Protein AF-0000000086705831 (afdb_homodimer)

Radius of gyration: 21.47 Å; Cα contacts (8 Å, |Δi|>4): 272; chains: 2; bounding box: 63×58×61 Å

InterPro domains:
  IPR018772 Transcription activator HlyU [PF10115] (4-93)

pLDDT: mean 82.3, std 24.37, range [31.11, 98.88]

Organism: NCBI:txid218936

Solvent-accessible surface area (backbone atoms only — not comparable to full-atom values): 11931 Å² total; per-residue (Å²): 125,70,76,70,58,68,67,64,66,70,56,76,74,69,62,85,73,65,79,90,59,80,57,46,77,55,96,77,30,38,37,31,56,45,47,38,82,51,94,83,26,12,29,23,21,28,38,40,32,36,72,54,96,89,39,82,43,71,34,69,44,60,51,71,52,71,26,80,42,52,65,59,15,27,54,50,32,53,54,54,48,50,53,48,42,77,76,50,49,76,62,67,65,55,77,66,81,79,68,67,131,127,70,75,70,59,66,66,64,66,69,56,77,74,68,62,85,74,64,77,89,61,78,57,46,80,54,95,77,29,39,36,30,55,46,45,36,81,52,94,82,25,12,29,23,22,30,39,40,32,38,75,54,94,88,39,81,41,71,35,70,44,59,53,71,53,72,25,82,41,54,65,60,16,27,54,50,32,51,53,53,49,50,54,48,42,75,75,51,47,74,61,67,65,54,75,63,81,81,69,69,129

Secondary structure (DSSP, 8-state):
--THHHHHTS--------S-PPPEEETTEEEEE--EEETTEEEEEEEEEEEETTEEEEEEEEEEEEESSHHHHHHHHHHHHHHHHHHHGGGGGSPPTTS--/--HHHHHHTS--------S-PPPEEETTEEEEE--EEETTEEEEEEEEEEEETTEEEEEEEEEEEEESSHHHHHHHHHHHHHHHHHHHGGGGGSPPTTS--

Structure (mmCIF, N/CA/C/O backbone):
data_AF-0000000086705831-model_v1
#
loop_
_entity.id
_entity.type
_entity.pdbx_description
1 polymer 'Transcriptional regulator'
#
loop_
_atom_site.group_PDB
_atom_site.id
_atom_site.type_symbol
_atom_site.label_atom_id
_atom_site.label_alt_id
_atom_site.label_comp_id
_atom_site.label_asym_id
_atom_site.label_entity_id
_atom_site.label_seq_id
_atom_site.pdbx_PDB_ins_code
_atom_site.Cartn_x
_atom_site.Cartn_y
_atom_site.Cartn_z
_atom_site.occupancy
_atom_site.B_iso_or_equiv
_atom_site.auth_seq_id
_atom_site.auth_comp_id
_atom_site.auth_asym_id
_atom_site.auth_atom_id
_atom_site.pdbx_PDB_model_num
ATOM 1 N N . MET A 1 1 ? 38.5 -35.188 -2.072 1 35.09 1 MET A N 1
ATOM 2 C CA . MET A 1 1 ? 37.656 -35.031 -0.903 1 35.09 1 MET A CA 1
ATOM 3 C C . MET A 1 1 ? 37.312 -33.562 -0.688 1 35.09 1 MET A C 1
ATOM 5 O O . MET A 1 1 ? 36.375 -33.219 0.047 1 35.09 1 MET A O 1
ATOM 9 N N . LEU A 1 2 ? 38.219 -32.688 -1.206 1 47.41 2 LEU A N 1
ATOM 10 C CA . LEU A 1 2 ? 38.094 -31.25 -0.903 1 47.41 2 LEU A CA 1
ATOM 11 C C . LEU A 1 2 ? 37.031 -30.609 -1.79 1 47.41 2 LEU A C 1
ATOM 13 O O . LEU A 1 2 ? 36.375 -29.656 -1.378 1 47.41 2 LEU A O 1
ATOM 17 N N . LYS A 1 3 ? 36.812 -31.078 -2.98 1 46 3 LYS A N 1
ATOM 18 C CA . LYS A 1 3 ? 35.875 -30.469 -3.932 1 46 3 LYS A CA 1
ATOM 19 C C . LYS A 1 3 ? 34.438 -30.578 -3.438 1 46 3 LYS A C 1
ATOM 21 O O . LYS A 1 3 ? 33.562 -29.797 -3.865 1 46 3 LYS A O 1
ATOM 26 N N . LYS A 1 4 ? 34.094 -31.578 -2.639 1 45.44 4 LYS A N 1
ATOM 27 C CA . LYS A 1 4 ? 32.719 -31.75 -2.199 1 45.44 4 LYS A CA 1
ATOM 28 C C . LYS A 1 4 ? 32.312 -30.688 -1.195 1 45.44 4 LYS A C 1
ATOM 30 O O . LYS A 1 4 ? 31.109 -30.516 -0.907 1 45.44 4 LYS A O 1
ATOM 35 N N . LEU A 1 5 ? 33.344 -29.969 -0.623 1 40.78 5 LEU A N 1
ATOM 36 C CA . LEU A 1 5 ? 32.938 -29.078 0.455 1 40.78 5 LEU A CA 1
ATOM 37 C C . LEU A 1 5 ? 32.406 -27.766 -0.104 1 40.78 5 LEU A C 1
ATOM 39 O O . LEU A 1 5 ? 31.703 -27.031 0.588 1 40.78 5 LEU A O 1
ATOM 43 N N . PHE A 1 6 ? 32.906 -27.344 -1.352 1 43.44 6 PHE A N 1
ATOM 44 C CA . PHE A 1 6 ? 32.531 -25.984 -1.728 1 43.44 6 PHE A CA 1
ATOM 45 C C . PHE A 1 6 ? 31.062 -25.906 -2.111 1 43.44 6 PHE A C 1
ATOM 47 O O . PHE A 1 6 ? 30.516 -24.812 -2.277 1 43.44 6 PHE A O 1
ATOM 54 N N . THR A 1 7 ? 30.531 -27.031 -2.678 1 41.31 7 THR A N 1
ATOM 55 C CA . THR A 1 7 ? 29.188 -26.875 -3.24 1 41.31 7 THR A CA 1
ATOM 56 C C . THR A 1 7 ? 28.172 -26.609 -2.137 1 41.31 7 THR A C 1
ATOM 58 O O . THR A 1 7 ? 27.094 -26.062 -2.395 1 41.31 7 THR A O 1
ATOM 61 N N . ALA A 1 8 ? 28.375 -27.203 -0.916 1 39.75 8 ALA A N 1
ATOM 62 C CA . ALA A 1 8 ? 27.266 -27.234 0.031 1 39.75 8 ALA A CA 1
ATOM 63 C C . ALA A 1 8 ? 26.953 -25.828 0.555 1 39.75 8 ALA A C 1
ATOM 65 O O . ALA A 1 8 ? 25.844 -25.578 1.035 1 39.75 8 ALA A O 1
ATOM 66 N N . LEU A 1 9 ? 28 -25 0.7 1 38.03 9 LEU A N 1
ATOM 67 C CA . LEU A 1 9 ? 27.734 -23.844 1.536 1 38.03 9 LEU A CA 1
ATOM 68 C C . LEU A 1 9 ? 26.875 -22.828 0.788 1 38.03 9 LEU A C 1
ATOM 70 O O . LEU A 1 9 ? 26.547 -21.766 1.328 1 38.03 9 LEU A O 1
ATOM 74 N N . PHE A 1 10 ? 27.016 -22.828 -0.538 1 38.69 10 PHE A N 1
ATOM 75 C CA . PHE A 1 10 ? 26.125 -21.797 -1.062 1 38.69 10 PHE A CA 1
ATOM 76 C C . PHE A 1 10 ? 24.688 -22.078 -0.647 1 38.69 10 PHE A C 1
ATOM 78 O O . PHE A 1 10 ? 24.031 -22.969 -1.194 1 38.69 10 PHE A O 1
ATOM 85 N N . GLY A 1 11 ? 24.484 -22.219 0.645 1 34.88 11 GLY A N 1
ATOM 86 C CA . GLY A 1 11 ? 23.203 -22.234 1.321 1 34.88 11 GLY A CA 1
ATOM 87 C C . GLY A 1 11 ? 22.141 -21.438 0.595 1 34.88 11 GLY A C 1
ATOM 88 O O . GLY A 1 11 ? 22.406 -20.359 0.057 1 34.88 11 GLY A O 1
ATOM 89 N N . SER A 1 12 ? 21.203 -22.172 -0.089 1 34.44 12 SER A N 1
ATOM 90 C CA . SER A 1 12 ? 19.938 -21.625 -0.542 1 34.44 12 SER A CA 1
ATOM 91 C C . SER A 1 12 ? 19.422 -20.547 0.413 1 34.44 12 SER A C 1
ATOM 93 O O . SER A 1 12 ? 19.156 -20.828 1.582 1 34.44 12 SER A O 1
ATOM 95 N N . THR A 1 13 ? 20.125 -19.5 0.566 1 34.91 13 THR A N 1
ATOM 96 C CA . THR A 1 13 ? 19.453 -18.422 1.281 1 34.91 13 THR A CA 1
ATOM 97 C C . THR A 1 13 ? 17.953 -18.453 1.039 1 34.91 13 THR A C 1
ATOM 99 O O . THR A 1 13 ? 17.484 -18.266 -0.091 1 34.91 13 THR A O 1
ATOM 102 N N . ALA A 1 14 ? 17.297 -19.391 1.652 1 32.84 14 ALA A N 1
ATOM 103 C CA . ALA A 1 14 ? 15.852 -19.453 1.791 1 32.84 14 ALA A CA 1
ATOM 104 C C . ALA A 1 14 ? 15.266 -18.047 1.947 1 32.84 14 ALA A C 1
ATOM 106 O O . ALA A 1 14 ? 15.672 -17.297 2.836 1 32.84 14 ALA A O 1
ATOM 107 N N . SER A 1 15 ? 15.039 -17.344 0.904 1 36.56 15 SER A N 1
ATOM 108 C CA . SER A 1 15 ? 14.172 -16.188 1.05 1 36.56 15 SER A CA 1
ATOM 109 C C . SER A 1 15 ? 13.125 -16.406 2.133 1 36.56 15 SER A C 1
ATOM 111 O O . SER A 1 15 ? 12.648 -17.531 2.322 1 36.56 15 SER A O 1
ATOM 113 N N . PRO A 1 16 ? 13.078 -15.75 3.254 1 37.19 16 PRO A N 1
ATOM 114 C CA . PRO A 1 16 ? 12 -15.969 4.223 1 37.19 16 PRO A CA 1
ATOM 115 C C . PRO A 1 16 ? 10.734 -16.531 3.582 1 37.19 16 PRO A C 1
ATOM 117 O O . PRO A 1 16 ? 10.156 -15.898 2.691 1 37.19 16 PRO A O 1
ATOM 120 N N . GLN A 1 17 ? 10.602 -17.734 3.322 1 37.81 17 GLN A N 1
ATOM 121 C CA . GLN A 1 17 ? 9.398 -18.469 2.918 1 37.81 17 GLN A CA 1
ATOM 122 C C . GLN A 1 17 ? 8.18 -18 3.705 1 37.81 17 GLN A C 1
ATOM 124 O O . GLN A 1 17 ? 8.156 -18.094 4.934 1 37.81 17 GLN A O 1
ATOM 129 N N . ALA A 1 18 ? 7.52 -16.953 3.408 1 44.09 18 ALA A N 1
ATOM 130 C CA . ALA A 1 18 ? 6.227 -16.609 3.992 1 44.09 18 ALA A CA 1
ATOM 131 C C . ALA A 1 18 ? 5.418 -17.875 4.305 1 44.09 18 ALA A C 1
ATOM 133 O O . ALA A 1 18 ? 5.59 -18.906 3.656 1 44.09 18 ALA A O 1
ATOM 134 N N . PRO A 1 19 ? 4.805 -18.031 5.438 1 48.84 19 PRO A N 1
ATOM 135 C CA . PRO A 1 19 ? 3.855 -19.125 5.664 1 48.84 19 PRO A CA 1
ATOM 136 C C . PRO A 1 19 ? 3.164 -19.578 4.383 1 48.84 19 PRO A C 1
ATOM 138 O O . PRO A 1 19 ? 3.002 -18.797 3.449 1 48.84 19 PRO A O 1
ATOM 141 N N . GLN A 1 20 ? 3.166 -20.953 4.074 1 59.91 20 GLN A N 1
ATOM 142 C CA . GLN A 1 20 ? 2.727 -21.672 2.889 1 59.91 20 GLN A CA 1
ATOM 143 C C . GLN A 1 20 ? 1.349 -21.203 2.434 1 59.91 20 GLN A C 1
ATOM 145 O O . GLN A 1 20 ? 0.329 -21.625 2.988 1 59.91 20 GLN A O 1
ATOM 150 N N . VAL A 1 21 ? 1.166 -19.984 2.168 1 77.5 21 VAL A N 1
ATOM 151 C CA . VAL A 1 21 ? -0.104 -19.547 1.605 1 77.5 21 VAL A CA 1
ATOM 152 C C . VAL A 1 21 ? -0.346 -20.234 0.263 1 77.5 21 VAL A C 1
ATOM 154 O O . VAL A 1 21 ? 0.558 -20.312 -0.573 1 77.5 21 VAL A O 1
ATOM 157 N N . THR A 1 22 ? -1.496 -21 0.215 1 91.62 22 THR A N 1
ATOM 158 C CA . THR A 1 22 ? -1.91 -21.578 -1.056 1 91.62 22 THR A CA 1
ATOM 159 C C . THR A 1 22 ? -2.367 -20.5 -2.027 1 91.62 22 THR A C 1
ATOM 161 O O . THR A 1 22 ? -3.277 -19.734 -1.722 1 91.62 22 THR A O 1
ATOM 164 N N . PRO A 1 23 ? -1.745 -20.375 -3.137 1 96.56 23 PRO A N 1
ATOM 165 C CA . PRO A 1 23 ? -2.141 -19.328 -4.082 1 96.56 23 PRO A CA 1
ATOM 166 C C . PRO A 1 23 ? -3.416 -19.688 -4.844 1 96.56 23 PRO A C 1
ATOM 168 O O . PRO A 1 23 ? -3.842 -20.844 -4.848 1 96.56 23 PRO A O 1
ATOM 171 N N . THR A 1 24 ? -4.031 -18.703 -5.328 1 98 24 THR A N 1
ATOM 172 C CA . THR A 1 24 ? -5.117 -18.844 -6.293 1 98 24 THR A CA 1
ATOM 173 C C . THR A 1 24 ? -4.621 -18.547 -7.707 1 98 24 THR A C 1
ATOM 175 O O . THR A 1 24 ? -3.939 -17.531 -7.93 1 98 24 THR A O 1
ATOM 178 N N . GLU A 1 25 ? -4.938 -19.391 -8.555 1 98.25 25 GLU A N 1
ATOM 179 C CA . GLU A 1 25 ? -4.555 -19.172 -9.945 1 98.25 25 GLU A CA 1
ATOM 180 C C . GLU A 1 25 ? -5.57 -18.297 -10.664 1 98.25 25 GLU A C 1
ATOM 182 O O . GLU A 1 25 ? -6.777 -18.438 -10.469 1 98.25 25 GLU A O 1
ATOM 187 N N . TYR A 1 26 ? -5.031 -17.375 -11.516 1 98.75 26 TYR A N 1
ATOM 188 C CA . TYR A 1 26 ? -5.875 -16.516 -12.336 1 98.75 26 TYR A CA 1
ATOM 189 C C . TYR A 1 26 ? -5.164 -16.125 -13.625 1 98.75 26 TYR A C 1
ATOM 191 O O . TYR A 1 26 ? -4.219 -15.328 -13.602 1 98.75 26 TYR A O 1
ATOM 199 N N . GLN A 1 27 ? -5.562 -16.609 -14.758 1 98.38 27 GLN A N 1
ATOM 200 C CA . GLN A 1 27 ? -5.059 -16.266 -16.078 1 98.38 27 GLN A CA 1
ATOM 201 C C . GLN A 1 27 ? -3.543 -16.438 -16.156 1 98.38 27 GLN A C 1
ATOM 203 O O . GLN A 1 27 ? -2.838 -15.586 -16.688 1 98.38 27 GLN A O 1
ATOM 208 N N . GLY A 1 28 ? -3.018 -17.469 -15.562 1 98.06 28 GLY A N 1
ATOM 209 C CA . GLY A 1 28 ? -1.596 -17.766 -15.633 1 98.06 28 GLY A CA 1
ATOM 210 C C . GLY A 1 28 ? -0.79 -17.125 -14.523 1 98.06 28 GLY A C 1
ATOM 211 O O . GLY A 1 28 ? 0.417 -17.359 -14.414 1 98.06 28 GLY A O 1
ATOM 212 N N . TYR A 1 29 ? -1.424 -16.359 -13.773 1 98.75 29 TYR A N 1
ATOM 213 C CA . TYR A 1 29 ? -0.799 -15.781 -12.586 1 98.75 29 TYR A CA 1
ATOM 214 C C . TYR A 1 29 ? -1.157 -16.578 -11.336 1 98.75 29 TYR A C 1
ATOM 216 O O . TYR A 1 29 ? -2.172 -17.281 -11.312 1 98.75 29 TYR A O 1
ATOM 224 N N . LEU A 1 30 ? -0.265 -16.5 -10.32 1 98.44 30 LEU A N 1
ATOM 225 C CA . LEU A 1 30 ? -0.566 -16.984 -8.969 1 98.44 30 LEU A CA 1
ATOM 226 C C . LEU A 1 30 ? -0.708 -15.812 -8 1 98.44 30 LEU A C 1
ATOM 228 O O . LEU A 1 30 ? 0.175 -14.953 -7.922 1 98.44 30 LEU A O 1
ATOM 232 N N . ILE A 1 31 ? -1.875 -15.805 -7.332 1 98.69 31 ILE A N 1
ATOM 233 C CA . ILE A 1 31 ? -2.152 -14.758 -6.352 1 98.69 31 ILE A CA 1
ATOM 234 C C . ILE A 1 31 ? -2.02 -15.32 -4.941 1 98.69 31 ILE A C 1
ATOM 236 O O . ILE A 1 31 ? -2.648 -16.328 -4.605 1 98.69 31 ILE A O 1
ATOM 240 N N . TYR A 1 32 ? -1.177 -14.703 -4.156 1 98.19 32 TYR A N 1
ATOM 241 C CA . TYR A 1 32 ? -0.961 -15.062 -2.762 1 98.19 32 TYR A CA 1
ATOM 242 C C . TYR A 1 32 ? -1.516 -13.992 -1.83 1 98.19 32 TYR A C 1
ATOM 244 O O . TYR A 1 32 ? -0.835 -13 -1.533 1 98.19 32 TYR A O 1
ATOM 252 N N . PRO A 1 3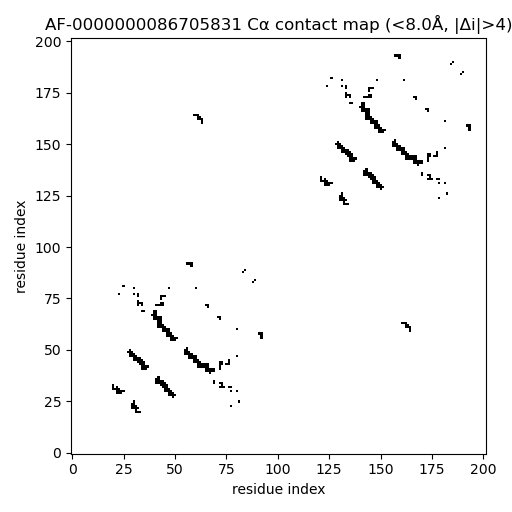3 ? -2.727 -14.164 -1.362 1 98 33 PRO A N 1
ATOM 253 C CA . PRO A 1 33 ? -3.184 -13.211 -0.346 1 98 33 PRO A CA 1
ATOM 254 C C . PRO A 1 33 ? -2.393 -13.312 0.956 1 98 33 PRO A C 1
ATOM 256 O O . PRO A 1 33 ? -2.227 -14.414 1.497 1 98 33 PRO A O 1
ATOM 259 N N . GLU A 1 34 ? -1.893 -12.172 1.472 1 96.06 34 GLU A N 1
ATOM 260 C CA . GLU A 1 34 ? -1.082 -12.094 2.684 1 96.06 34 GLU A CA 1
ATOM 261 C C . GLU A 1 34 ? -1.45 -10.875 3.521 1 96.06 34 GLU A C 1
ATOM 263 O O . GLU A 1 34 ? -0.659 -9.938 3.643 1 96.06 34 GLU A O 1
ATOM 268 N N . PRO A 1 35 ? -2.639 -10.969 4.117 1 96.81 35 PRO A N 1
ATOM 269 C CA . PRO A 1 35 ? -3.043 -9.836 4.953 1 96.81 35 PRO A CA 1
ATOM 270 C C . PRO A 1 35 ? -2.014 -9.508 6.031 1 96.81 35 PRO A C 1
ATOM 272 O O . PRO A 1 35 ? -1.396 -10.406 6.602 1 96.81 35 PRO A O 1
ATOM 275 N N . MET A 1 36 ? -1.827 -8.227 6.281 1 93.5 36 MET A N 1
ATOM 276 C CA . MET A 1 36 ? -0.861 -7.77 7.273 1 93.5 36 MET A CA 1
ATOM 277 C C . MET A 1 36 ? -1.568 -7.191 8.492 1 93.5 36 MET A C 1
ATOM 279 O O . MET A 1 36 ? -2.402 -6.293 8.367 1 93.5 36 MET A O 1
ATOM 283 N N . PRO A 1 37 ? -1.215 -7.734 9.57 1 92.69 37 PRO A N 1
ATOM 284 C CA . PRO A 1 37 ? -1.802 -7.129 10.766 1 92.69 37 PRO A CA 1
ATOM 285 C C . PRO A 1 37 ? -1.345 -5.688 10.984 1 92.69 37 PRO A C 1
ATOM 287 O O . PRO A 1 37 ? -0.16 -5.379 10.828 1 92.69 37 PRO A O 1
ATOM 290 N N . GLU A 1 38 ? -2.324 -4.797 11.305 1 87.81 38 GLU A N 1
ATOM 291 C CA . GLU A 1 38 ? -2.066 -3.385 11.578 1 87.81 38 GLU A CA 1
ATOM 292 C C . GLU A 1 38 ? -3.109 -2.807 12.531 1 87.81 38 GLU A C 1
ATOM 294 O O . GLU A 1 38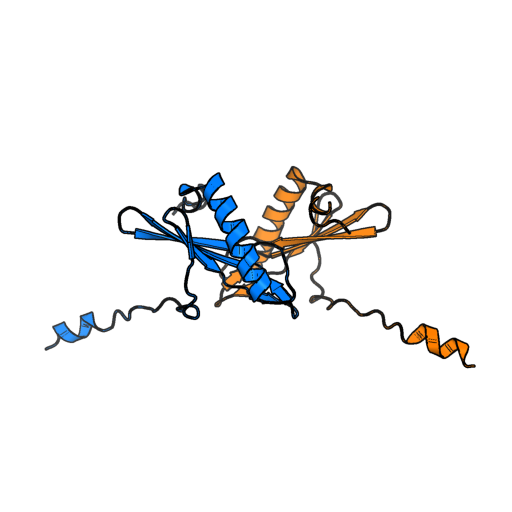 ? -4.266 -2.619 12.148 1 87.81 38 GLU A O 1
ATOM 299 N N . GLY A 1 39 ? -2.719 -2.504 13.695 1 86.75 39 GLY A N 1
ATOM 300 C CA . GLY A 1 39 ? -3.619 -1.886 14.656 1 86.75 39 GLY A CA 1
ATOM 301 C C 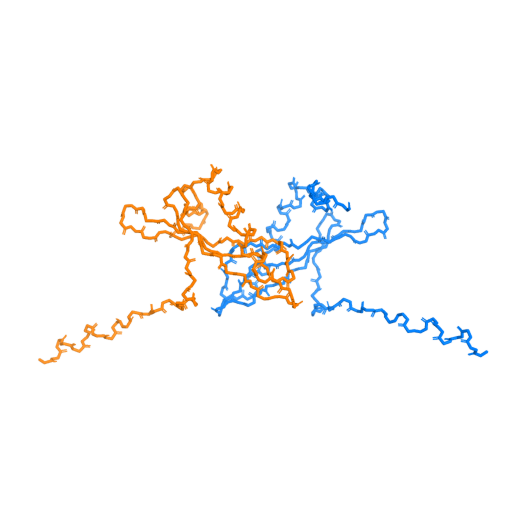. GLY A 1 39 ? -4.863 -2.711 14.93 1 86.75 39 GLY A C 1
ATOM 302 O O . GLY A 1 39 ? -5.98 -2.189 14.906 1 86.75 39 GLY A O 1
ATOM 303 N N . GLY A 1 40 ? -4.816 -3.898 14.984 1 92.25 40 GLY A N 1
ATOM 304 C CA . GLY A 1 40 ? -5.945 -4.773 15.258 1 92.25 40 GLY A CA 1
ATOM 305 C C . GLY A 1 40 ? -6.77 -5.094 14.031 1 92.25 40 GLY A C 1
ATOM 306 O O . GLY A 1 40 ? -7.777 -5.801 14.117 1 92.25 40 GLY A O 1
ATOM 307 N N . GLN A 1 41 ? -6.379 -4.445 12.977 1 96 41 GLN A N 1
ATOM 308 C CA . GLN A 1 41 ? -6.996 -4.727 11.688 1 96 41 GLN A CA 1
ATOM 309 C C . GLN A 1 41 ? -6.012 -5.414 10.75 1 96 41 GLN A C 1
ATOM 311 O O . GLN A 1 41 ? -4.926 -5.828 11.172 1 96 41 GLN A O 1
ATOM 316 N N . PHE A 1 42 ? -6.555 -5.645 9.539 1 96.12 42 PHE A N 1
ATOM 317 C CA . PHE A 1 42 ? -5.703 -6.324 8.562 1 96.12 42 PHE A CA 1
ATOM 318 C C . PHE A 1 42 ? -5.633 -5.531 7.266 1 96.12 42 PHE A C 1
ATOM 320 O O . PHE A 1 42 ? -6.66 -5.254 6.645 1 96.12 42 PHE A O 1
ATOM 327 N N . ARG A 1 43 ? -4.441 -5.273 6.859 1 96.75 43 ARG A N 1
ATOM 328 C CA . ARG A 1 43 ? -4.164 -4.57 5.613 1 96.75 43 ARG A CA 1
ATOM 329 C C . ARG A 1 43 ? -4.238 -5.52 4.422 1 96.75 43 ARG A C 1
ATOM 331 O O . ARG A 1 43 ? -3.729 -6.641 4.48 1 96.75 43 ARG A O 1
ATOM 338 N N . LEU A 1 44 ? -4.883 -5.047 3.379 1 97.94 44 LEU A N 1
ATOM 339 C CA . LEU A 1 44 ? -4.898 -5.797 2.127 1 97.94 44 LEU A CA 1
ATOM 340 C C . LEU A 1 44 ? -3.51 -5.836 1.5 1 97.94 44 LEU A C 1
ATOM 342 O O . LEU A 1 44 ? -2.936 -4.789 1.185 1 97.94 44 LEU A O 1
ATOM 346 N N . ALA A 1 45 ? -3.002 -7.031 1.342 1 97.75 45 ALA A N 1
ATOM 347 C CA . ALA A 1 45 ? -1.671 -7.203 0.767 1 97.75 45 ALA A CA 1
ATOM 348 C C . ALA A 1 45 ? -1.47 -8.633 0.263 1 97.75 45 ALA A C 1
ATOM 350 O O . ALA A 1 45 ? -2.213 -9.539 0.64 1 97.75 45 ALA A O 1
ATOM 351 N N . GLY A 1 46 ? -0.494 -8.758 -0.584 1 97.62 46 GLY A N 1
ATOM 352 C CA . GLY A 1 46 ? -0.113 -10.062 -1.109 1 97.62 46 GLY A CA 1
ATOM 353 C C . GLY A 1 46 ? 0.924 -9.977 -2.215 1 97.62 46 GLY A C 1
ATOM 354 O O . GLY A 1 46 ? 1.599 -8.961 -2.363 1 97.62 46 GLY A O 1
ATOM 355 N N . ARG A 1 47 ? 1.032 -11.125 -2.883 1 98.06 47 ARG A N 1
ATOM 356 C CA . ARG A 1 47 ? 1.954 -11.219 -4.012 1 98.06 47 ARG A CA 1
ATOM 357 C C . ARG A 1 47 ? 1.253 -11.781 -5.242 1 98.06 47 ARG A C 1
ATOM 359 O O . ARG A 1 47 ? 0.347 -12.609 -5.129 1 98.06 47 ARG A O 1
ATOM 366 N N . ILE A 1 48 ? 1.688 -11.273 -6.309 1 98.25 48 ILE A N 1
ATOM 367 C CA . ILE A 1 48 ? 1.316 -11.828 -7.609 1 98.25 48 ILE A CA 1
ATOM 368 C C . ILE A 1 48 ? 2.561 -12.352 -8.32 1 98.25 48 ILE A C 1
ATOM 370 O O . ILE A 1 48 ? 3.562 -11.641 -8.438 1 98.25 48 ILE A O 1
ATOM 374 N N . THR A 1 49 ? 2.473 -13.57 -8.789 1 98.25 49 THR A N 1
ATOM 375 C CA . THR A 1 49 ? 3.646 -14.141 -9.445 1 98.25 49 THR A CA 1
ATOM 376 C C . THR A 1 49 ? 3.273 -14.75 -10.789 1 98.25 49 THR A C 1
ATOM 378 O O . THR A 1 49 ? 2.1 -15.031 -11.047 1 98.25 49 THR A O 1
ATOM 381 N N . ARG A 1 50 ? 4.188 -14.859 -11.625 1 98.19 50 ARG A N 1
ATOM 382 C CA . ARG A 1 50 ? 4.074 -15.531 -12.922 1 98.19 50 ARG A CA 1
ATOM 383 C C . ARG A 1 50 ? 5.441 -15.977 -13.43 1 98.19 50 ARG A C 1
ATOM 385 O O . ARG A 1 50 ? 6.434 -15.258 -13.273 1 98.19 50 ARG A O 1
ATOM 392 N N . GLU A 1 51 ? 5.48 -17.172 -13.969 1 97.19 51 GLU A N 1
ATOM 393 C CA . GLU A 1 51 ? 6.699 -17.594 -14.656 1 97.19 51 GLU A CA 1
ATOM 394 C C . GLU A 1 51 ? 6.734 -17.078 -16.094 1 97.19 51 GLU A C 1
ATOM 396 O O . GLU A 1 51 ? 5.812 -17.328 -16.875 1 97.19 51 GLU A O 1
ATOM 401 N N . ILE A 1 52 ? 7.734 -16.359 -16.391 1 95.88 52 ILE A N 1
ATOM 402 C CA . ILE A 1 52 ? 7.934 -15.828 -17.734 1 95.88 52 ILE A CA 1
ATOM 403 C C . ILE A 1 52 ? 9.297 -16.25 -18.266 1 95.88 52 ILE A C 1
ATOM 405 O O . ILE A 1 52 ? 10.336 -15.898 -17.688 1 95.88 52 ILE A O 1
ATOM 409 N N . GLU A 1 53 ? 9.273 -16.984 -19.344 1 94.69 53 GLU A N 1
ATOM 410 C CA . GLU A 1 53 ? 10.508 -17.438 -19.969 1 94.69 53 GLU A CA 1
ATOM 411 C C . GLU A 1 53 ? 11.406 -18.156 -18.969 1 94.69 53 GLU A C 1
ATOM 413 O O . GLU A 1 53 ? 12.602 -17.875 -18.891 1 94.69 53 GLU A O 1
ATOM 418 N N . GLY A 1 54 ? 10.859 -18.906 -18.109 1 94.94 54 GLY A N 1
ATOM 419 C CA . GLY A 1 54 ? 11.586 -19.766 -17.188 1 94.94 54 GLY A CA 1
ATOM 420 C C . GLY A 1 54 ? 11.969 -19.062 -15.891 1 94.94 54 GLY A C 1
ATOM 421 O O . GLY A 1 54 ? 12.57 -19.672 -15 1 94.94 54 GLY A O 1
ATOM 422 N N . GLU A 1 55 ? 11.648 -17.781 -15.773 1 96.5 55 GLU A N 1
ATOM 423 C CA . GLU A 1 55 ? 11.961 -17.016 -14.57 1 96.5 55 GLU A CA 1
ATOM 424 C C . GLU A 1 55 ? 10.695 -16.656 -13.797 1 96.5 55 GLU A C 1
ATOM 426 O O . GLU A 1 55 ? 9.719 -16.188 -14.383 1 96.5 55 GLU A O 1
ATOM 431 N N . LEU A 1 56 ? 10.711 -16.953 -12.508 1 96.5 56 LEU A N 1
ATOM 432 C CA . LEU A 1 56 ? 9.594 -16.547 -11.648 1 96.5 56 LEU A CA 1
ATOM 433 C C . LEU A 1 56 ? 9.633 -15.055 -11.367 1 96.5 56 LEU A C 1
ATOM 435 O O . LEU A 1 56 ? 10.609 -14.547 -10.805 1 96.5 56 LEU A O 1
ATOM 439 N N . LYS A 1 57 ? 8.641 -14.359 -11.867 1 97.44 57 LYS A N 1
ATOM 440 C CA . LYS A 1 57 ? 8.477 -12.938 -11.578 1 97.44 57 LYS A CA 1
ATOM 441 C C . LYS A 1 57 ? 7.465 -12.719 -10.461 1 97.44 57 LYS A C 1
ATOM 443 O O . LYS A 1 57 ? 6.465 -13.43 -10.367 1 97.44 57 LYS A O 1
ATOM 448 N N . GLU A 1 58 ? 7.777 -11.703 -9.625 1 96.81 58 GLU A N 1
ATOM 449 C CA . GLU A 1 58 ? 6.91 -11.406 -8.484 1 96.81 58 GLU A CA 1
ATOM 450 C C . GLU A 1 58 ? 6.617 -9.906 -8.391 1 96.81 58 GLU A C 1
ATOM 452 O O . GLU A 1 58 ? 7.512 -9.086 -8.602 1 96.81 58 GLU A O 1
ATOM 457 N N . HIS A 1 59 ? 5.449 -9.602 -8.062 1 96.94 59 HIS A N 1
ATOM 458 C CA . HIS A 1 59 ? 5.004 -8.242 -7.75 1 96.94 59 HIS A CA 1
ATOM 459 C C . HIS A 1 59 ? 4.293 -8.195 -6.402 1 96.94 59 HIS A C 1
ATOM 461 O O . HIS A 1 59 ? 3.326 -8.93 -6.18 1 96.94 59 HIS A O 1
ATOM 467 N N . ARG A 1 60 ? 4.859 -7.375 -5.492 1 96.25 60 ARG A N 1
ATOM 468 C CA . ARG A 1 60 ? 4.152 -7.113 -4.238 1 96.25 60 ARG A CA 1
ATOM 469 C C . ARG A 1 60 ? 2.969 -6.184 -4.461 1 96.25 60 ARG A C 1
ATOM 471 O O . ARG A 1 60 ? 3.109 -5.129 -5.086 1 96.25 60 ARG A O 1
ATOM 478 N N . PHE A 1 61 ? 1.778 -6.602 -3.979 1 97.81 61 PHE A N 1
ATOM 479 C CA . PHE A 1 61 ? 0.53 -5.867 -4.148 1 97.81 61 PHE A CA 1
ATOM 480 C C . PHE A 1 61 ? -0.052 -5.465 -2.801 1 97.81 61 PHE A C 1
ATOM 482 O O . PHE A 1 61 ? -0.352 -6.324 -1.968 1 97.81 61 PHE A O 1
ATOM 489 N N . ILE A 1 62 ? -0.169 -4.152 -2.564 1 97.5 62 ILE A N 1
ATOM 490 C CA . ILE A 1 62 ? -0.675 -3.646 -1.291 1 97.5 62 ILE A CA 1
ATOM 491 C C . ILE A 1 62 ? -1.598 -2.455 -1.538 1 97.5 62 ILE A C 1
ATOM 493 O O . ILE A 1 62 ? -1.377 -1.673 -2.465 1 97.5 62 ILE A O 1
ATOM 497 N N . ARG A 1 63 ? -2.646 -2.334 -0.814 1 97.25 63 ARG A N 1
ATOM 498 C CA . ARG A 1 63 ? -3.586 -1.217 -0.853 1 97.25 63 ARG A CA 1
ATOM 499 C C . ARG A 1 63 ? -3.83 -0.659 0.545 1 97.25 63 ARG A C 1
ATOM 501 O O . ARG A 1 63 ? -3.518 -1.312 1.543 1 97.25 63 ARG A O 1
ATOM 508 N N . SER A 1 64 ? -4.375 0.513 0.624 1 95.75 64 SER A N 1
ATOM 509 C CA . SER A 1 64 ? -4.652 1.196 1.884 1 95.75 64 SER A CA 1
ATOM 510 C C . SER A 1 64 ? -5.852 0.582 2.594 1 95.75 64 SER A C 1
ATOM 512 O O . SER A 1 64 ? -6.094 0.864 3.77 1 95.75 64 SER A O 1
ATOM 514 N N . ASP A 1 65 ? -6.602 -0.335 1.971 1 95.12 65 ASP A N 1
ATOM 515 C CA . ASP A 1 65 ?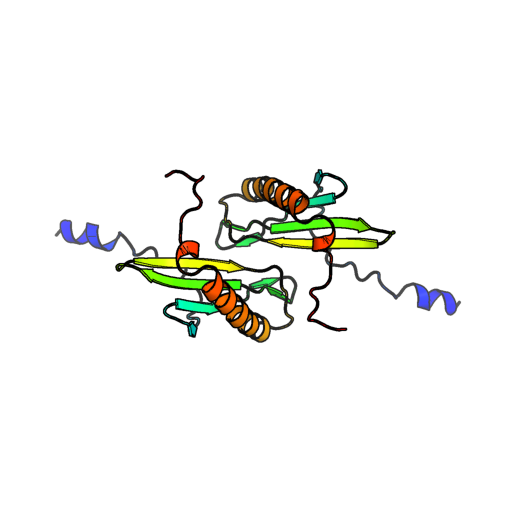 -7.797 -0.955 2.531 1 95.12 65 ASP A CA 1
ATOM 516 C C . ASP A 1 65 ? -7.469 -1.73 3.805 1 95.12 65 ASP A C 1
ATOM 518 O O . ASP A 1 65 ? -6.477 -2.463 3.854 1 95.12 65 ASP A O 1
ATOM 522 N N . LEU A 1 66 ? -8.336 -1.519 4.812 1 95.56 66 LEU A N 1
ATOM 523 C CA . LEU A 1 66 ? -8.234 -2.24 6.074 1 95.56 66 LEU A CA 1
ATOM 524 C C . LEU A 1 66 ? -9.508 -3.037 6.348 1 95.56 66 LEU A C 1
ATOM 526 O O . LEU A 1 66 ? -10.609 -2.557 6.086 1 95.56 66 LEU A O 1
ATOM 530 N N . PHE A 1 67 ? -9.281 -4.234 6.957 1 97.38 67 PHE A N 1
ATOM 531 C CA . PHE A 1 67 ? -10.398 -5.129 7.246 1 97.38 67 PHE A CA 1
ATOM 532 C C . PHE A 1 67 ? -10.344 -5.621 8.688 1 97.38 67 PHE A C 1
ATOM 534 O O . PHE A 1 67 ? -9.258 -5.723 9.266 1 97.38 67 PHE A O 1
ATOM 541 N N . ALA A 1 68 ? -11.414 -5.953 9.195 1 96.75 68 ALA A N 1
ATOM 542 C CA . ALA A 1 68 ? -11.5 -6.414 10.578 1 96.75 68 ALA A CA 1
ATOM 543 C C . ALA A 1 68 ? -10.922 -7.816 10.727 1 96.75 68 ALA A C 1
ATOM 545 O O . ALA A 1 68 ? -10.422 -8.18 11.797 1 96.75 68 ALA A O 1
ATOM 546 N N . ASN A 1 69 ? -11.016 -8.594 9.625 1 96.75 69 ASN A N 1
ATOM 547 C CA . ASN A 1 69 ? -10.516 -9.961 9.695 1 96.75 69 ASN A CA 1
ATOM 548 C C . ASN A 1 69 ? -9.664 -10.312 8.484 1 96.75 69 ASN A C 1
ATOM 550 O O . ASN A 1 69 ? -9.875 -9.773 7.395 1 96.75 69 ASN A O 1
ATOM 554 N N . PRO A 1 70 ? -8.758 -11.188 8.695 1 96.44 70 PRO A N 1
ATOM 555 C CA . PRO A 1 70 ? -7.801 -11.492 7.625 1 96.44 70 PRO A CA 1
ATOM 556 C C . PRO A 1 70 ? -8.461 -12.172 6.43 1 96.44 70 PRO A C 1
ATOM 558 O O . PRO A 1 70 ? -8.008 -12.016 5.293 1 96.44 70 PRO A O 1
ATOM 561 N N . ASN A 1 71 ? -9.562 -12.891 6.645 1 97.19 71 ASN A N 1
ATOM 562 C CA . ASN A 1 71 ? -10.227 -13.578 5.543 1 97.19 71 ASN A CA 1
ATOM 563 C C . ASN A 1 71 ? -10.844 -12.586 4.559 1 97.19 71 ASN A C 1
ATOM 565 O O . ASN A 1 71 ? -10.75 -12.773 3.342 1 97.19 71 ASN A O 1
ATOM 569 N N . ASP A 1 72 ? -11.453 -11.562 5.113 1 98 72 ASP A N 1
ATOM 570 C CA . ASP A 1 72 ? -11.992 -10.523 4.246 1 98 72 ASP A CA 1
ATOM 571 C C . ASP A 1 72 ? -10.891 -9.828 3.457 1 98 72 ASP A C 1
ATOM 573 O O . ASP A 1 72 ? -11.031 -9.586 2.258 1 98 72 ASP A O 1
ATOM 577 N N . ALA A 1 73 ? -9.82 -9.523 4.16 1 98.19 73 ALA A N 1
ATOM 578 C CA . ALA A 1 73 ? -8.688 -8.914 3.48 1 98.19 73 ALA A CA 1
ATOM 579 C C . ALA A 1 73 ? -8.18 -9.797 2.346 1 98.19 73 ALA A C 1
ATOM 581 O O . ALA A 1 73 ? -7.879 -9.305 1.255 1 98.19 73 ALA A O 1
ATOM 582 N N . SER A 1 74 ? -8.188 -11.086 2.602 1 97.81 74 SER A N 1
ATOM 583 C CA . SER A 1 74 ? -7.715 -12.039 1.605 1 97.81 74 SER A CA 1
ATOM 584 C C . SER A 1 74 ? -8.656 -12.102 0.408 1 97.81 74 SER A C 1
ATOM 586 O O . SER A 1 74 ? -8.211 -12.117 -0.741 1 97.81 74 SER A O 1
ATOM 588 N N . ASP A 1 75 ? -9.922 -12.164 0.708 1 97.81 75 ASP A N 1
ATOM 589 C CA . ASP A 1 75 ? -10.914 -12.234 -0.355 1 97.81 75 ASP A CA 1
ATOM 590 C C . ASP A 1 75 ? -10.852 -11 -1.254 1 97.81 75 ASP A C 1
ATOM 592 O O . ASP A 1 75 ? -10.859 -11.117 -2.48 1 97.81 75 ASP A O 1
ATOM 596 N N . PHE A 1 76 ? -10.781 -9.883 -0.66 1 98.31 76 PHE A N 1
ATOM 597 C CA . PHE A 1 76 ? -10.742 -8.648 -1.439 1 98.31 76 PHE A CA 1
ATOM 598 C C . PHE A 1 76 ? -9.406 -8.523 -2.174 1 98.31 76 PHE A C 1
ATOM 600 O O . PHE A 1 76 ? -9.352 -7.98 -3.279 1 98.31 76 PHE A O 1
ATOM 607 N N . MET A 1 77 ? -8.367 -9.016 -1.523 1 98.31 77 MET A N 1
ATOM 608 C CA . MET A 1 77 ? -7.078 -9.047 -2.205 1 98.31 77 MET A CA 1
ATOM 609 C C . MET A 1 77 ? -7.18 -9.812 -3.523 1 98.31 77 MET A C 1
ATOM 611 O O . MET A 1 77 ? -6.656 -9.359 -4.543 1 98.31 77 MET A O 1
ATOM 615 N N . LEU A 1 78 ? -7.832 -10.922 -3.477 1 98.5 78 LEU A N 1
ATOM 616 C CA . LEU A 1 78 ? -7.988 -11.727 -4.688 1 98.5 78 LEU A CA 1
ATOM 617 C C . LEU A 1 78 ? -8.719 -10.93 -5.77 1 98.5 78 LEU A C 1
ATOM 619 O O . LEU A 1 78 ? -8.266 -10.883 -6.914 1 98.5 78 LEU A O 1
ATOM 623 N N . ARG A 1 79 ? -9.758 -10.273 -5.383 1 98.5 79 ARG A N 1
ATOM 624 C CA . ARG A 1 79 ? -10.562 -9.523 -6.344 1 98.5 79 ARG A CA 1
ATOM 625 C C . ARG A 1 79 ? -9.766 -8.359 -6.926 1 98.5 79 ARG A C 1
ATOM 627 O O . ARG A 1 79 ? -9.734 -8.172 -8.148 1 98.5 79 ARG A O 1
ATOM 634 N N . LYS A 1 80 ? -9.086 -7.637 -6.07 1 98.69 80 LYS A N 1
ATOM 635 C CA . LYS A 1 80 ? -8.328 -6.48 -6.543 1 98.69 80 LYS A CA 1
ATOM 636 C C . LYS A 1 80 ? -7.137 -6.91 -7.398 1 98.69 80 LYS A C 1
ATOM 638 O O . LYS A 1 80 ? -6.805 -6.258 -8.391 1 98.69 80 LYS A O 1
ATOM 643 N N . ALA A 1 81 ? -6.562 -7.98 -7.055 1 98.75 81 ALA A N 1
ATOM 644 C CA . ALA A 1 81 ? -5.43 -8.492 -7.824 1 98.75 81 ALA A CA 1
ATOM 645 C C . ALA A 1 81 ? -5.863 -8.93 -9.219 1 98.75 81 ALA A C 1
ATOM 647 O O . ALA A 1 81 ? -5.16 -8.672 -10.203 1 98.75 81 ALA A O 1
ATOM 648 N N . GLN A 1 82 ? -7 -9.586 -9.25 1 98.88 82 GLN A N 1
ATOM 649 C CA . GLN A 1 82 ? -7.508 -10 -10.555 1 98.88 82 GLN A CA 1
ATOM 650 C C . GLN A 1 82 ? -7.754 -8.805 -11.461 1 98.88 82 GLN A C 1
ATOM 652 O O . GLN A 1 82 ? -7.355 -8.812 -12.625 1 98.88 82 GLN A O 1
ATOM 657 N N . THR A 1 83 ? -8.414 -7.805 -10.93 1 98.75 83 THR A N 1
ATOM 658 C CA . THR A 1 83 ? -8.656 -6.578 -11.688 1 98.75 83 THR A CA 1
ATOM 659 C C . THR A 1 83 ? -7.336 -5.957 -12.141 1 98.75 83 THR A C 1
ATOM 661 O O . THR A 1 83 ? -7.215 -5.52 -13.281 1 98.75 83 THR A O 1
ATOM 664 N N . PHE A 1 84 ? -6.367 -5.902 -11.305 1 98.5 84 PHE A N 1
ATOM 665 C CA . PHE A 1 84 ? -5.051 -5.355 -11.602 1 98.5 84 PHE A CA 1
ATOM 666 C C . PHE A 1 84 ? -4.367 -6.148 -12.711 1 98.5 84 PHE A C 1
ATOM 668 O O . PHE A 1 84 ? -3.764 -5.57 -13.617 1 98.5 84 PHE A O 1
ATOM 675 N N . ILE A 1 85 ? -4.523 -7.453 -12.688 1 98.69 85 ILE A N 1
ATOM 676 C CA . ILE A 1 85 ? -3.965 -8.328 -13.719 1 98.69 85 ILE A CA 1
ATOM 677 C C . ILE A 1 85 ? -4.617 -8.023 -15.062 1 98.69 85 ILE A C 1
ATOM 679 O O . ILE A 1 85 ? -3.93 -7.91 -16.078 1 98.69 85 ILE A O 1
ATOM 683 N N . ASP A 1 86 ? -5.938 -7.883 -15.039 1 98.75 86 ASP A N 1
ATOM 684 C CA . ASP A 1 86 ? -6.668 -7.605 -16.281 1 98.75 86 ASP A CA 1
ATOM 685 C C . ASP A 1 86 ? -6.195 -6.297 -16.906 1 98.75 86 ASP A C 1
ATOM 687 O O . ASP A 1 86 ? -6.117 -6.191 -18.141 1 98.75 86 ASP A O 1
ATOM 691 N N . GLN A 1 87 ? -5.812 -5.316 -16.125 1 98.19 87 GLN A N 1
ATOM 692 C CA . GLN A 1 87 ? -5.5 -3.973 -16.594 1 98.19 87 GLN A CA 1
ATOM 693 C C . GLN A 1 87 ? -4.016 -3.838 -16.922 1 98.19 87 GLN A C 1
ATOM 695 O O . GLN A 1 87 ? -3.645 -3.088 -17.828 1 98.19 87 GLN A O 1
ATOM 700 N N . THR A 1 88 ? -3.207 -4.52 -16.266 1 97.69 88 THR A N 1
ATOM 701 C CA . THR A 1 88 ? -1.774 -4.258 -16.344 1 97.69 88 THR A CA 1
ATOM 702 C C . THR A 1 88 ? -1.047 -5.41 -17.016 1 97.69 88 THR A C 1
ATOM 704 O O . THR A 1 88 ? -0.114 -5.188 -17.797 1 97.69 88 THR A O 1
ATOM 707 N N . GLY A 1 89 ? -1.456 -6.68 -16.672 1 97.81 89 GLY A N 1
ATOM 708 C CA . GLY A 1 89 ? -0.791 -7.863 -17.203 1 97.81 89 GLY A CA 1
ATOM 709 C C . GLY A 1 89 ? 0.668 -7.957 -16.797 1 97.81 89 GLY A C 1
ATOM 710 O O . GLY A 1 89 ? 1.023 -7.637 -15.656 1 97.81 89 GLY A O 1
ATOM 711 N N . ASP A 1 90 ? 1.502 -8.375 -17.734 1 97.62 90 ASP A N 1
ATOM 712 C CA . ASP A 1 90 ? 2.904 -8.656 -17.438 1 97.62 90 ASP A CA 1
ATOM 713 C C . ASP A 1 90 ? 3.693 -7.367 -17.234 1 97.62 90 ASP A C 1
ATOM 715 O O . ASP A 1 90 ? 4.82 -7.395 -16.734 1 97.62 90 ASP A O 1
ATOM 719 N N . LYS A 1 91 ? 3.18 -6.223 -17.594 1 96.69 91 LYS A N 1
ATOM 720 C CA . LYS A 1 91 ? 3.863 -4.945 -17.422 1 96.69 91 LYS A CA 1
ATOM 721 C C . LYS A 1 91 ? 4.129 -4.664 -15.953 1 96.69 91 LYS A C 1
ATOM 723 O O . LYS A 1 91 ? 4.996 -3.854 -15.617 1 96.69 91 LYS A O 1
ATOM 728 N N . MET A 1 92 ? 3.439 -5.391 -15.031 1 97 92 MET A N 1
ATOM 729 C CA . MET A 1 92 ? 3.604 -5.188 -13.594 1 97 92 MET A CA 1
ATOM 730 C C . MET A 1 92 ? 5 -5.605 -13.141 1 97 92 MET A C 1
ATOM 732 O O . MET A 1 92 ? 5.473 -5.168 -12.094 1 97 92 MET A O 1
ATOM 736 N N . PHE A 1 93 ? 5.645 -6.406 -13.977 1 96.81 93 PHE A N 1
ATOM 737 C CA . PHE A 1 93 ? 6.938 -6.949 -13.57 1 96.81 93 PHE A CA 1
ATOM 738 C C . PHE A 1 93 ? 8.078 -6.113 -14.141 1 96.81 93 PHE A C 1
ATOM 740 O O . PHE A 1 93 ? 9.25 -6.387 -13.867 1 96.81 93 PHE A O 1
ATOM 747 N N . GLU A 1 94 ? 7.777 -5.094 -14.992 1 90.81 94 GLU A N 1
ATOM 748 C CA . GLU A 1 94 ? 8.812 -4.262 -15.602 1 90.81 94 GLU A CA 1
ATOM 749 C C . GLU A 1 94 ? 9.445 -3.33 -14.578 1 90.81 94 GLU A C 1
ATOM 751 O O . GLU A 1 94 ? 8.758 -2.789 -13.711 1 90.81 94 GLU A O 1
ATOM 756 N N . PRO A 1 95 ? 10.852 -3.324 -14.617 1 79 95 PRO A N 1
ATOM 757 C CA . PRO A 1 95 ? 11.492 -2.379 -13.703 1 79 95 PRO A 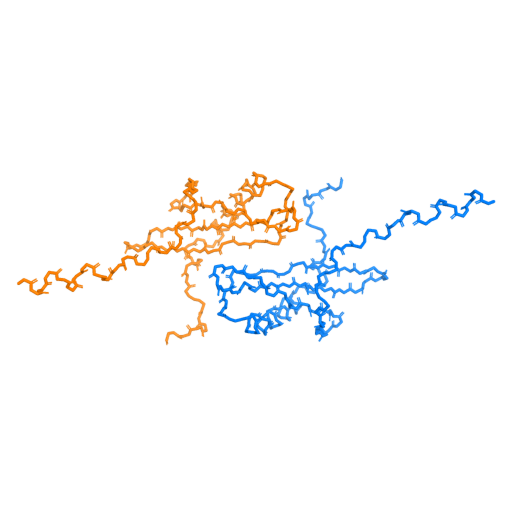CA 1
ATOM 758 C C . PRO A 1 95 ? 11.07 -0.934 -13.953 1 79 95 PRO A C 1
ATOM 760 O O . PRO A 1 95 ? 10.773 -0.561 -15.086 1 79 95 PRO A O 1
ATOM 763 N N . ARG A 1 96 ? 10.812 -0.207 -13 1 62.5 96 ARG A N 1
ATOM 764 C CA . ARG A 1 96 ? 10.531 1.211 -13.195 1 62.5 96 ARG A CA 1
ATOM 765 C C . ARG A 1 96 ? 11.734 1.931 -13.789 1 62.5 96 ARG A C 1
ATOM 767 O O . ARG A 1 96 ? 12.875 1.687 -13.383 1 62.5 96 ARG A O 1
ATOM 774 N N . PRO A 1 97 ? 11.586 2.529 -15.109 1 54.69 97 PRO A N 1
ATOM 775 C CA . PRO A 1 97 ? 12.711 3.125 -15.836 1 54.69 97 PRO A CA 1
ATOM 776 C C . PRO A 1 97 ? 13.734 3.773 -14.906 1 54.69 97 PRO A C 1
ATOM 778 O O . PRO A 1 97 ? 14.914 3.865 -15.25 1 54.69 97 PRO A O 1
ATOM 781 N N . GLY A 1 98 ? 13.469 4.516 -13.922 1 44.28 98 GLY A N 1
ATOM 782 C CA . GLY A 1 98 ? 14.477 5.355 -13.289 1 44.28 98 GLY A CA 1
ATOM 783 C C . GLY A 1 98 ? 15.516 4.57 -12.516 1 44.28 98 GLY A C 1
ATOM 784 O O . GLY A 1 98 ? 16.453 5.145 -11.961 1 44.28 98 GLY A O 1
ATOM 785 N N . ARG A 1 99 ? 15.258 3.549 -11.93 1 44.12 99 ARG A N 1
ATOM 786 C CA . ARG A 1 99 ? 16.375 3.021 -11.148 1 44.12 99 ARG A CA 1
ATOM 787 C C . ARG A 1 99 ? 17.359 2.27 -12.039 1 44.12 99 ARG A C 1
ATOM 789 O O . ARG A 1 99 ? 17.016 1.244 -12.633 1 44.12 99 ARG A O 1
ATOM 796 N N . GLY A 1 100 ? 17.984 2.891 -12.945 1 32.78 100 GLY A N 1
ATOM 797 C CA . GLY A 1 100 ? 19.094 2.305 -13.695 1 32.78 100 GLY A CA 1
ATOM 798 C C . GLY A 1 100 ? 20 1.446 -12.836 1 32.78 100 GLY A C 1
ATOM 799 O O . GLY A 1 100 ? 20.359 1.836 -11.727 1 32.78 100 GLY A O 1
ATOM 800 N N . ALA A 1 101 ? 20.172 0.117 -13.148 1 31.2 101 ALA A N 1
ATOM 801 C CA . ALA A 1 101 ? 21.297 -0.669 -12.641 1 31.2 101 ALA A CA 1
ATOM 802 C C . ALA A 1 101 ? 22.609 0.102 -12.773 1 31.2 101 ALA A C 1
ATOM 804 O O . ALA A 1 101 ? 22.75 0.969 -13.641 1 31.2 101 ALA A O 1
ATOM 805 N N . MET B 1 1 ? -25.406 16.703 41.344 1 35 1 MET B N 1
ATOM 806 C CA . MET B 1 1 ? -24.078 16.094 41.438 1 35 1 MET B CA 1
ATOM 807 C C . MET B 1 1 ? -23.922 14.992 40.406 1 35 1 MET B C 1
ATOM 809 O O . MET B 1 1 ? -22.797 14.57 40.094 1 35 1 MET B O 1
ATOM 813 N N . LEU B 1 2 ? -25.094 14.414 40 1 47.69 2 LEU B N 1
ATOM 814 C CA . LEU B 1 2 ? -25.031 13.227 39.156 1 47.69 2 LEU B CA 1
ATOM 815 C C . LEU B 1 2 ? -24.766 13.609 37.719 1 47.69 2 LEU B C 1
ATOM 817 O O . LEU B 1 2 ? -24.172 12.828 36.938 1 47.69 2 LEU B O 1
ATOM 821 N N . LYS B 1 3 ? -25.141 14.75 37.25 1 46.03 3 LYS B N 1
ATOM 822 C CA . LYS B 1 3 ? -25.016 15.156 35.844 1 46.03 3 LYS B CA 1
ATOM 823 C C . LYS B 1 3 ? -23.547 15.328 35.469 1 46.03 3 LYS B C 1
ATOM 825 O O . LYS B 1 3 ? -23.188 15.281 34.281 1 46.03 3 LYS B O 1
ATOM 830 N N . LYS B 1 4 ? -22.656 15.633 36.406 1 46.28 4 LYS B N 1
ATOM 831 C CA . LYS B 1 4 ? -21.266 15.883 36.062 1 46.28 4 LYS B CA 1
ATOM 832 C C . LYS B 1 4 ? -20.547 14.586 35.688 1 46.28 4 LYS B C 1
ATOM 834 O O . LYS B 1 4 ? -19.469 14.617 35.094 1 46.28 4 LYS B O 1
ATOM 839 N N . LEU B 1 5 ? -21.172 13.414 36.094 1 41.47 5 LEU B N 1
ATOM 840 C CA . LEU B 1 5 ? -20.391 12.203 35.875 1 41.47 5 LEU B CA 1
ATOM 841 C C . LEU B 1 5 ? -20.516 11.727 34.406 1 41.47 5 LEU B C 1
ATOM 843 O O . LEU B 1 5 ? -19.641 11.039 33.906 1 41.47 5 LEU B O 1
ATOM 847 N N . PHE B 1 6 ? -21.688 12.062 33.719 1 44.03 6 PHE B N 1
ATOM 848 C CA . PHE B 1 6 ? -21.844 11.406 32.406 1 44.03 6 PHE B CA 1
ATOM 849 C C . PHE B 1 6 ? -20.875 12 31.391 1 44.03 6 PHE B C 1
ATOM 851 O O . PHE B 1 6 ? -20.641 11.406 30.328 1 44.03 6 PHE B O 1
ATOM 858 N N . THR B 1 7 ? -20.578 13.312 31.531 1 41.28 7 THR B N 1
ATOM 859 C CA . THR B 1 7 ? -19.844 13.914 30.422 1 41.28 7 THR B CA 1
ATOM 860 C C . THR B 1 7 ? -18.438 13.336 30.344 1 41.28 7 THR B C 1
ATOM 862 O O . THR B 1 7 ? -17.812 13.336 29.266 1 41.28 7 THR B O 1
ATOM 865 N N . ALA B 1 8 ? -17.797 12.984 31.5 1 40.09 8 ALA B N 1
ATOM 866 C CA . ALA B 1 8 ? -16.359 12.727 31.469 1 40.09 8 ALA B CA 1
ATOM 867 C C . ALA B 1 8 ? -16.062 11.43 30.703 1 40.09 8 ALA B C 1
ATOM 869 O O . ALA B 1 8 ? -14.945 11.242 30.219 1 40.09 8 ALA B O 1
ATOM 870 N N . LEU B 1 9 ? -16.969 10.445 30.828 1 37.84 9 LEU B N 1
ATOM 871 C CA . LEU B 1 9 ? -16.5 9.141 30.391 1 37.84 9 LEU B CA 1
ATOM 872 C C . LEU B 1 9 ? -16.422 9.055 28.875 1 37.84 9 LEU B C 1
ATOM 874 O O . LEU B 1 9 ? -16.047 8.023 28.328 1 37.84 9 LEU B O 1
ATOM 878 N N . PHE B 1 10 ? -17.312 9.82 28.219 1 38.97 10 PHE B N 1
ATOM 879 C CA . PHE B 1 10 ? -17.062 9.633 26.797 1 38.97 10 PHE B CA 1
ATOM 880 C C . PHE B 1 10 ? -15.633 9.977 26.438 1 38.97 10 PHE B C 1
ATOM 882 O O . PHE B 1 10 ? -15.266 11.156 26.375 1 38.97 10 PHE B O 1
ATOM 889 N N . GLY B 1 11 ? -14.711 9.359 27.172 1 34.72 11 GLY B N 1
ATOM 890 C CA . GLY B 1 11 ? -13.281 9.312 26.875 1 34.72 11 GLY B CA 1
ATOM 891 C C . GLY B 1 11 ? -12.977 9.438 25.391 1 34.72 11 GLY B C 1
ATOM 892 O O . GLY B 1 11 ? -13.711 8.914 24.547 1 34.72 11 GLY B O 1
ATOM 893 N N . SER B 1 12 ? -12.453 10.633 24.984 1 34.28 12 SER B N 1
ATOM 894 C CA . SER B 1 12 ? -11.773 10.828 23.719 1 34.28 12 SER B CA 1
ATOM 895 C C . SER B 1 12 ? -11.055 9.555 23.281 1 34.28 12 SER B C 1
ATOM 897 O O . SER B 1 12 ? -10.102 9.117 23.922 1 34.28 12 SER B O 1
ATOM 899 N N . THR B 1 13 ? -11.75 8.523 23.031 1 35.12 13 THR B N 1
ATOM 900 C CA . THR B 1 13 ? -11.031 7.441 22.359 1 35.12 13 THR B CA 1
ATOM 901 C C . THR B 1 13 ? -9.906 7.992 21.484 1 35.12 13 THR B C 1
ATOM 903 O O . THR B 1 13 ? -10.164 8.688 20.5 1 35.12 13 THR B O 1
ATOM 906 N N . ALA B 1 14 ? -8.867 8.453 22.125 1 32.97 14 ALA B N 1
ATOM 907 C CA . ALA B 1 14 ? -7.582 8.75 21.5 1 32.97 14 ALA B CA 1
ATOM 908 C C . ALA B 1 14 ? -7.281 7.766 20.375 1 32.97 14 ALA B C 1
ATOM 910 O O . ALA B 1 14 ? -7.289 6.551 20.578 1 32.97 14 ALA B O 1
ATOM 911 N N . SER B 1 15 ? -7.781 7.977 19.219 1 36.72 15 SER B N 1
ATOM 912 C CA . SER B 1 15 ? -7.215 7.242 18.094 1 36.72 15 SER B CA 1
ATOM 913 C C . SER B 1 15 ? -5.734 6.945 18.312 1 36.72 15 SER B C 1
ATOM 915 O O . SER B 1 15 ? -5.02 7.742 18.922 1 36.72 15 SER B O 1
ATOM 917 N N . PRO B 1 16 ? -5.223 5.746 18.453 1 37.03 16 PRO B N 1
ATOM 918 C CA . PRO B 1 16 ? -3.781 5.531 18.609 1 37.03 16 PRO B CA 1
ATOM 919 C C . PRO B 1 16 ? -2.951 6.66 18 1 37.03 16 PRO B C 1
ATOM 921 O O . PRO B 1 16 ? -3.062 6.945 16.812 1 37.03 16 PRO B O 1
ATOM 924 N N . GLN B 1 17 ? -2.74 7.727 18.625 1 37.81 17 GLN B N 1
ATOM 925 C CA . GLN B 1 17 ? -1.795 8.789 18.297 1 37.81 17 GLN B CA 1
ATOM 926 C C . GLN B 1 17 ? -0.479 8.211 17.781 1 37.81 17 GLN B C 1
ATOM 928 O O . GLN B 1 17 ? 0.196 7.461 18.484 1 37.81 17 GLN B O 1
ATOM 933 N N . ALA B 1 18 ? -0.317 7.82 16.594 1 43.84 18 ALA B N 1
ATOM 934 C CA . ALA B 1 18 ? 0.981 7.484 16.016 1 43.84 18 ALA B CA 1
ATOM 935 C C . ALA B 1 18 ? 2.09 8.352 16.609 1 43.84 18 ALA B C 1
ATOM 937 O O . ALA B 1 18 ? 1.841 9.477 17.031 1 43.84 18 ALA B O 1
ATOM 938 N N . PRO B 1 19 ? 3.211 7.84 17.016 1 48.66 19 PRO B N 1
ATOM 939 C CA . PRO B 1 19 ? 4.359 8.68 17.375 1 48.66 19 PRO B CA 1
ATOM 940 C C . PRO B 1 19 ? 4.379 10.008 16.625 1 48.66 19 PRO B C 1
ATOM 942 O O . PRO B 1 19 ? 3.869 10.094 15.508 1 48.66 19 PRO B O 1
ATOM 945 N N . GLN B 1 20 ? 4.504 11.188 17.375 1 59.31 20 GLN B N 1
ATOM 946 C CA . GLN B 1 20 ? 4.426 12.586 16.984 1 59.31 20 GLN B CA 1
ATOM 947 C C . GLN B 1 20 ? 5.238 12.852 15.719 1 59.31 20 GLN B C 1
ATOM 949 O O . GLN B 1 20 ? 6.457 13.031 15.781 1 59.31 20 GLN B O 1
ATOM 954 N N . VAL B 1 21 ? 4.992 12.188 14.672 1 77.25 21 VAL B N 1
ATOM 955 C CA . VAL B 1 21 ? 5.668 12.516 13.422 1 77.25 21 VAL B CA 1
ATOM 956 C C . VAL B 1 21 ? 5.336 13.945 13.016 1 77.25 21 VAL B C 1
ATOM 958 O O . VAL B 1 21 ? 4.172 14.359 13.062 1 77.25 21 VAL B O 1
ATOM 961 N N . THR B 1 22 ? 6.43 14.789 12.93 1 91.38 22 THR B N 1
ATOM 962 C CA . THR B 1 22 ? 6.25 16.141 12.406 1 91.38 22 THR B CA 1
ATOM 963 C C . THR B 1 22 ? 5.891 16.094 10.922 1 91.38 22 THR B C 1
ATOM 965 O O . THR B 1 22 ? 6.633 15.539 10.109 1 91.38 22 THR B O 1
ATOM 968 N N . PRO B 1 23 ? 4.777 16.609 10.547 1 96.5 23 PRO B N 1
ATOM 969 C CA . PRO B 1 23 ? 4.387 16.562 9.133 1 96.5 23 PRO B CA 1
ATOM 970 C C . PRO B 1 23 ? 5.133 17.594 8.289 1 96.5 23 PRO B C 1
ATOM 972 O O . PRO B 1 23 ? 5.738 18.531 8.836 1 96.5 23 PRO B O 1
ATOM 975 N N . THR B 1 24 ? 5.18 17.359 7.066 1 98 24 THR B N 1
ATOM 976 C CA . THR B 1 24 ? 5.621 18.328 6.066 1 98 24 THR B CA 1
ATOM 977 C C . THR B 1 24 ? 4.422 18.938 5.348 1 98 24 THR B C 1
ATOM 979 O O . THR B 1 24 ? 3.521 18.219 4.906 1 98 24 THR B O 1
ATOM 982 N N . GLU B 1 25 ? 4.441 20.188 5.293 1 98.25 25 GLU B N 1
ATOM 983 C CA . GLU B 1 25 ? 3.365 20.859 4.578 1 98.25 25 GLU B CA 1
ATOM 984 C C . GLU B 1 25 ? 3.65 20.922 3.08 1 98.25 25 GLU B C 1
ATOM 986 O O . GLU B 1 25 ? 4.789 21.156 2.668 1 98.25 25 GLU B O 1
ATOM 991 N N . TYR B 1 26 ? 2.564 20.703 2.279 1 98.75 26 TYR B N 1
ATOM 992 C CA . TYR B 1 26 ? 2.66 20.812 0.828 1 98.75 26 TYR B CA 1
ATOM 993 C C . TYR B 1 26 ? 1.326 21.234 0.224 1 98.75 26 TYR B C 1
ATOM 995 O O . TYR B 1 26 ? 0.375 20.453 0.2 1 98.75 26 TYR B O 1
ATOM 1003 N N . GLN B 1 27 ? 1.191 22.422 -0.281 1 98.38 27 GLN B N 1
ATOM 1004 C CA . GLN B 1 27 ? 0.019 22.938 -0.975 1 98.38 27 GLN B CA 1
ATOM 1005 C C . GLN B 1 27 ? -1.238 22.781 -0.124 1 98.38 27 GLN B C 1
ATOM 1007 O O . GLN B 1 27 ? -2.283 22.359 -0.625 1 98.38 27 GLN B O 1
ATOM 1012 N N . GLY B 1 28 ? -1.149 23.016 1.149 1 98.06 28 GLY B N 1
ATOM 1013 C CA . GLY B 1 28 ? -2.303 22.984 2.033 1 98.06 28 GLY B CA 1
ATOM 1014 C C . GLY B 1 28 ? -2.551 21.609 2.631 1 98.06 28 GLY B C 1
ATOM 1015 O O . GLY B 1 28 ? -3.449 21.438 3.457 1 98.06 28 GLY B O 1
ATOM 1016 N N . TYR B 1 29 ? -1.802 20.703 2.219 1 98.75 29 TYR B N 1
ATOM 1017 C CA . TYR B 1 29 ? -1.845 19.359 2.809 1 98.75 29 TYR B CA 1
ATOM 1018 C C . TYR B 1 29 ? -0.736 19.188 3.84 1 98.75 29 TYR B C 1
ATOM 1020 O O . TYR B 1 29 ? 0.276 19.891 3.799 1 98.75 29 TYR B O 1
ATOM 1028 N N . LEU B 1 30 ? -0.976 18.266 4.793 1 98.38 30 LEU B N 1
ATOM 1029 C CA . LEU B 1 30 ? 0.064 17.781 5.691 1 98.38 30 LEU B CA 1
ATOM 1030 C C . LEU B 1 30 ? 0.422 16.328 5.383 1 98.38 30 LEU B C 1
ATOM 1032 O O . LEU B 1 30 ? -0.459 15.469 5.316 1 98.38 30 LEU B O 1
ATOM 1036 N N . ILE B 1 31 ? 1.733 16.141 5.156 1 98.69 31 ILE B N 1
ATOM 1037 C CA . ILE B 1 31 ? 2.232 14.797 4.859 1 98.69 31 ILE B CA 1
ATOM 1038 C C . ILE B 1 31 ? 2.967 14.234 6.074 1 98.69 31 ILE B C 1
ATOM 1040 O O . ILE B 1 31 ? 3.883 14.875 6.602 1 98.69 31 ILE B O 1
ATOM 1044 N N . TYR B 1 32 ? 2.535 13.086 6.523 1 98.12 32 TYR B N 1
ATOM 1045 C CA . TYR B 1 32 ? 3.15 12.367 7.637 1 98.12 32 TYR B CA 1
ATOM 1046 C C . TYR B 1 32 ? 3.848 11.102 7.152 1 98.12 32 TYR B C 1
ATOM 1048 O O . TYR B 1 32 ? 3.217 10.055 7.012 1 98.12 32 TYR B O 1
ATOM 1056 N N . PRO B 1 33 ? 5.129 11.172 6.906 1 98 33 PRO B N 1
ATOM 1057 C CA . PRO B 1 33 ? 5.816 9.914 6.598 1 98 33 PRO B CA 1
ATOM 1058 C C . PRO B 1 33 ? 5.844 8.953 7.785 1 98 33 PRO B C 1
ATOM 1060 O O . PRO B 1 33 ? 6.215 9.352 8.891 1 98 33 PRO B O 1
ATOM 1063 N N . GLU B 1 34 ? 5.449 7.684 7.555 1 96 34 GLU B N 1
ATOM 1064 C CA . GLU B 1 34 ? 5.379 6.652 8.586 1 96 34 GLU B CA 1
ATOM 1065 C C . GLU B 1 34 ? 5.844 5.305 8.047 1 96 34 GLU B C 1
ATOM 1067 O O . GLU B 1 34 ? 5.043 4.383 7.891 1 96 34 GLU B O 1
ATOM 1072 N N . PRO B 1 35 ? 7.152 5.234 7.836 1 96.75 35 PRO B N 1
ATOM 1073 C CA . PRO B 1 35 ? 7.668 3.959 7.34 1 96.75 35 PRO B CA 1
ATOM 1074 C C . PRO B 1 35 ? 7.285 2.779 8.234 1 96.75 35 PRO B C 1
ATOM 1076 O O . PRO B 1 35 ? 7.258 2.914 9.461 1 96.75 35 PRO B O 1
ATOM 1079 N N . MET B 1 36 ? 6.984 1.655 7.609 1 93.5 36 MET B N 1
ATOM 1080 C CA . MET B 1 36 ? 6.59 0.457 8.344 1 93.5 36 MET B CA 1
ATOM 1081 C C . MET B 1 36 ? 7.676 -0.611 8.266 1 93.5 36 MET B C 1
ATOM 1083 O O . MET B 1 36 ? 8.109 -0.987 7.176 1 93.5 36 MET B O 1
ATOM 1087 N N . PRO B 1 37 ? 8.047 -1.018 9.414 1 92.75 37 PRO B N 1
ATOM 1088 C CA . PRO B 1 37 ? 9.016 -2.115 9.367 1 92.75 37 PRO B CA 1
ATOM 1089 C C . PRO B 1 37 ? 8.43 -3.391 8.766 1 92.75 37 PRO B C 1
ATOM 1091 O O . PRO B 1 37 ? 7.305 -3.771 9.086 1 92.75 37 PRO B O 1
ATOM 1094 N N . GLU B 1 38 ? 9.219 -4.039 7.852 1 87.88 38 GLU B N 1
ATOM 1095 C CA . GLU B 1 38 ? 8.836 -5.285 7.199 1 87.88 38 GLU B CA 1
ATOM 1096 C C . GLU B 1 38 ? 10.055 -6.098 6.797 1 87.88 38 GLU B C 1
ATOM 1098 O O . GLU B 1 38 ? 10.773 -5.73 5.867 1 87.88 38 GLU B O 1
ATOM 1103 N N . GLY B 1 39 ? 10.266 -7.172 7.434 1 87 39 GLY B N 1
ATOM 1104 C CA . GLY B 1 39 ? 11.367 -8.055 7.082 1 87 39 GLY B CA 1
ATOM 1105 C C . GLY B 1 39 ? 12.727 -7.371 7.141 1 87 39 GLY B C 1
ATOM 1106 O O . GLY B 1 39 ? 13.523 -7.484 6.211 1 87 39 GLY B O 1
ATOM 1107 N N . GLY B 1 40 ? 12.977 -6.566 7.977 1 92.44 40 GLY B N 1
ATOM 1108 C CA . GLY B 1 40 ? 14.242 -5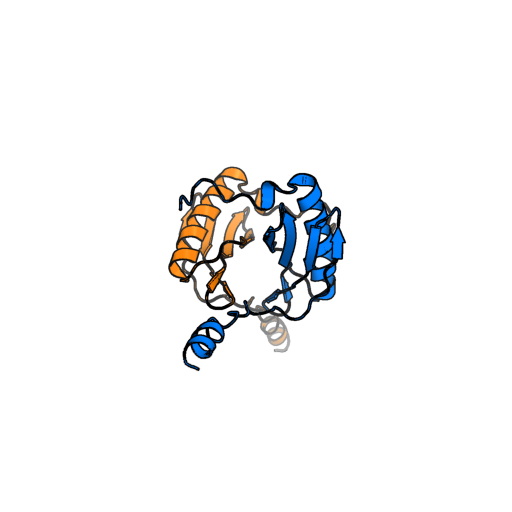.875 8.133 1 92.44 40 GLY B CA 1
ATOM 1109 C C . GLY B 1 40 ? 14.367 -4.648 7.25 1 92.44 40 GLY B C 1
ATOM 1110 O O . GLY B 1 40 ? 15.406 -3.982 7.25 1 92.44 40 GLY B O 1
ATOM 1111 N N . GLN B 1 41 ? 13.367 -4.496 6.441 1 96.06 41 GLN B N 1
ATOM 1112 C CA . GLN B 1 41 ? 13.273 -3.303 5.605 1 96.06 41 GLN B CA 1
ATOM 1113 C C . GLN B 1 41 ? 12.125 -2.404 6.051 1 96.06 41 GLN B C 1
ATOM 1115 O O . GLN B 1 41 ? 11.531 -2.631 7.105 1 96.06 41 GLN B O 1
ATOM 1120 N N . PHE B 1 42 ? 12 -1.319 5.273 1 96.12 42 PHE B N 1
ATOM 1121 C CA . PHE B 1 42 ? 10.945 -0.378 5.625 1 96.12 42 PHE B CA 1
ATOM 1122 C C . PHE B 1 42 ? 10.047 -0.097 4.426 1 96.12 42 PHE B C 1
ATOM 1124 O O . PHE B 1 42 ? 10.523 0.344 3.379 1 96.12 42 PHE B O 1
ATOM 1131 N N . ARG B 1 43 ? 8.797 -0.273 4.629 1 96.81 43 ARG B N 1
ATOM 1132 C CA . ARG B 1 43 ? 7.773 -0.007 3.619 1 96.81 43 ARG B CA 1
ATOM 1133 C C . ARG B 1 43 ? 7.434 1.479 3.562 1 96.81 43 ARG B C 1
ATOM 1135 O O . ARG B 1 43 ? 7.289 2.129 4.602 1 96.81 43 ARG B O 1
ATOM 1142 N N . LEU B 1 44 ? 7.344 1.976 2.348 1 97.94 44 LEU B N 1
ATOM 1143 C CA . LEU B 1 44 ? 6.883 3.346 2.152 1 97.94 44 LEU B CA 1
ATOM 1144 C C . LEU B 1 44 ? 5.414 3.484 2.543 1 97.94 44 LEU B C 1
ATOM 1146 O O . LEU B 1 44 ? 4.551 2.824 1.965 1 97.94 44 LEU B O 1
ATOM 1150 N N . ALA B 1 45 ? 5.18 4.336 3.525 1 97.69 45 ALA B N 1
ATOM 1151 C CA . ALA B 1 45 ? 3.816 4.555 4 1 97.69 45 ALA B CA 1
ATOM 1152 C C . ALA B 1 45 ? 3.705 5.863 4.773 1 97.69 45 ALA B C 1
ATOM 1154 O O . ALA B 1 45 ? 4.715 6.426 5.203 1 97.69 45 ALA B O 1
ATOM 1155 N N . GLY B 1 46 ? 2.488 6.312 4.895 1 97.62 46 GLY B N 1
ATOM 1156 C CA . GLY B 1 46 ? 2.189 7.508 5.668 1 97.62 46 GLY B CA 1
ATOM 1157 C C . GLY B 1 46 ? 0.748 7.961 5.535 1 97.62 46 GLY B C 1
ATOM 1158 O O . GLY B 1 46 ? -0.115 7.184 5.117 1 97.62 46 GLY B O 1
ATOM 1159 N N . ARG B 1 47 ? 0.57 9.195 5.984 1 98.06 47 ARG B N 1
ATOM 1160 C CA . ARG B 1 47 ? -0.75 9.812 5.898 1 98.06 47 ARG B CA 1
ATOM 1161 C C . ARG B 1 47 ? -0.674 11.188 5.234 1 98.06 47 ARG B C 1
ATOM 1163 O O . ARG B 1 47 ? 0.32 11.898 5.383 1 98.06 47 ARG B O 1
ATOM 1170 N N . ILE B 1 48 ? -1.697 11.445 4.535 1 98.19 48 ILE B N 1
ATOM 1171 C CA . ILE B 1 48 ? -1.933 12.781 3.998 1 98.19 48 ILE B CA 1
ATOM 1172 C C . ILE B 1 48 ? -3.217 13.352 4.59 1 98.19 48 ILE B C 1
ATOM 1174 O O . ILE B 1 48 ? -4.266 12.703 4.566 1 98.19 48 ILE B O 1
ATOM 1178 N N . THR B 1 49 ? -3.109 14.562 5.102 1 98.25 49 THR B N 1
ATOM 1179 C CA . THR B 1 49 ? -4.293 15.148 5.723 1 98.25 49 THR B CA 1
ATOM 1180 C C . THR B 1 49 ? -4.543 16.562 5.191 1 98.25 49 THR B C 1
ATOM 1182 O O . THR B 1 49 ? -3.639 17.188 4.637 1 98.25 49 THR B O 1
ATOM 1185 N N . ARG B 1 50 ? -5.715 17 5.273 1 98.12 50 ARG B N 1
ATOM 1186 C CA . ARG B 1 50 ? -6.141 18.359 4.945 1 98.12 50 ARG B CA 1
ATOM 1187 C C . ARG B 1 50 ? -7.438 18.719 5.66 1 98.12 50 ARG B C 1
ATOM 1189 O O . ARG B 1 50 ? -8.336 17.875 5.773 1 98.12 50 ARG B O 1
ATOM 1196 N N . GLU B 1 51 ? -7.484 19.906 6.176 1 97.12 51 GLU B N 1
ATOM 1197 C CA . GLU B 1 51 ? -8.75 20.406 6.703 1 97.12 51 GLU B CA 1
ATOM 1198 C C . GLU B 1 51 ? -9.633 20.969 5.594 1 97.12 51 GLU B C 1
ATOM 1200 O O . GLU B 1 51 ? -9.211 21.859 4.859 1 97.12 51 GLU B O 1
ATOM 1205 N N . ILE B 1 52 ? -10.781 20.438 5.453 1 95.75 52 ILE B N 1
ATOM 1206 C CA . ILE B 1 52 ? -11.75 20.906 4.465 1 95.75 52 ILE B CA 1
ATOM 1207 C C . ILE B 1 52 ? -13.062 21.266 5.156 1 95.75 52 ILE B C 1
ATOM 1209 O O . ILE B 1 52 ? -13.703 20.406 5.77 1 95.75 52 ILE B O 1
ATOM 1213 N N . GLU B 1 53 ? -13.422 22.516 5.023 1 94.69 53 GLU B N 1
ATOM 1214 C CA . GLU B 1 53 ? -14.664 22.984 5.617 1 94.69 53 GLU B CA 1
ATOM 1215 C C . GLU B 1 53 ? -14.742 22.641 7.102 1 94.69 53 GLU B C 1
ATOM 1217 O O . GLU B 1 53 ? -15.758 22.125 7.57 1 94.69 53 GLU B O 1
ATOM 1222 N N . GLY B 1 54 ? -13.688 22.734 7.801 1 94.94 54 GLY B N 1
ATOM 1223 C CA . GLY B 1 54 ? -13.633 22.578 9.25 1 94.94 54 GLY B CA 1
ATOM 1224 C C . GLY B 1 54 ? -13.438 21.141 9.688 1 94.94 54 GLY B C 1
ATOM 1225 O O . GLY B 1 54 ? -13.352 20.859 10.891 1 94.94 54 GLY B O 1
ATOM 1226 N N . GLU B 1 55 ? -13.391 20.203 8.742 1 96.44 55 GLU B N 1
ATOM 1227 C CA . GLU B 1 55 ? -13.195 18.797 9.062 1 96.44 55 GLU B CA 1
ATOM 1228 C C . GLU B 1 55 ? -11.828 18.297 8.602 1 96.44 55 GLU B C 1
ATOM 1230 O O . GLU B 1 55 ? -11.43 18.547 7.461 1 96.44 55 GLU B O 1
ATOM 1235 N N . LEU B 1 56 ? -11.117 17.656 9.5 1 96.44 56 LEU B N 1
ATOM 1236 C CA . LEU B 1 56 ? -9.844 17.047 9.141 1 96.44 56 LEU B CA 1
ATOM 1237 C C . LEU B 1 56 ? -10.062 15.773 8.32 1 96.44 56 LEU B C 1
ATOM 1239 O O . LEU B 1 56 ? -10.695 14.828 8.797 1 96.44 56 LEU B O 1
ATOM 1243 N N . LYS B 1 57 ? -9.641 15.82 7.082 1 97.38 57 LYS B N 1
ATOM 1244 C CA . LYS B 1 57 ? -9.672 14.641 6.219 1 97.38 57 LYS B CA 1
ATOM 1245 C C . LYS B 1 57 ? -8.305 13.961 6.172 1 97.38 57 LYS B C 1
ATOM 1247 O O . LYS B 1 57 ? -7.27 14.633 6.191 1 97.38 57 LYS B O 1
ATOM 1252 N N . GLU B 1 58 ? -8.352 12.617 6.109 1 96.75 58 GLU B N 1
ATOM 1253 C CA . GLU B 1 58 ? -7.113 11.844 6.094 1 96.75 58 GLU B CA 1
ATOM 1254 C C . GLU B 1 58 ? -7.152 10.766 5.012 1 96.75 58 GLU B C 1
ATOM 1256 O O . GLU B 1 58 ? -8.18 10.117 4.812 1 96.75 58 GLU B O 1
ATOM 1261 N N . HIS B 1 59 ? -6.086 10.578 4.395 1 96.94 59 HIS B N 1
ATOM 1262 C CA . HIS B 1 59 ? -5.852 9.5 3.441 1 96.94 59 HIS B CA 1
ATOM 1263 C C . HIS B 1 59 ? -4.582 8.727 3.787 1 96.94 59 HIS B C 1
ATOM 1265 O O . HIS B 1 59 ? -3.506 9.312 3.902 1 96.94 59 HIS B O 1
ATOM 1271 N N . ARG B 1 60 ? -4.762 7.406 4.023 1 96.25 60 ARG B N 1
ATOM 1272 C CA . ARG B 1 60 ? -3.596 6.543 4.184 1 96.25 60 ARG B CA 1
ATOM 1273 C C . ARG B 1 60 ? -2.926 6.273 2.838 1 96.25 60 ARG B C 1
ATOM 1275 O O . ARG B 1 60 ? -3.592 5.891 1.874 1 96.25 60 ARG B O 1
ATOM 1282 N N . PHE B 1 61 ? -1.607 6.523 2.773 1 97.81 61 PHE B N 1
ATOM 1283 C CA . PHE B 1 61 ? -0.817 6.379 1.557 1 97.81 61 PHE B CA 1
ATOM 1284 C C . PHE B 1 61 ? 0.263 5.32 1.733 1 97.81 61 PHE B C 1
ATOM 1286 O O . PHE B 1 61 ? 1.122 5.441 2.609 1 97.81 61 PHE B O 1
ATOM 1293 N N . ILE B 1 62 ? 0.2 4.262 0.919 1 97.44 62 ILE B N 1
ATOM 1294 C CA . ILE B 1 62 ? 1.158 3.168 1.025 1 97.44 62 ILE B CA 1
ATOM 1295 C C . ILE B 1 62 ? 1.538 2.678 -0.37 1 97.44 62 ILE B C 1
ATOM 1297 O O . ILE B 1 62 ? 0.709 2.682 -1.283 1 97.44 62 ILE B O 1
ATOM 1301 N N . ARG B 1 63 ? 2.746 2.324 -0.593 1 97.31 63 ARG B N 1
ATOM 1302 C CA . ARG B 1 63 ? 3.258 1.752 -1.834 1 97.31 63 ARG B CA 1
ATOM 1303 C C . ARG B 1 63 ? 4.047 0.475 -1.562 1 97.31 63 ARG B C 1
ATOM 1305 O O . ARG B 1 63 ? 4.434 0.207 -0.423 1 97.31 63 ARG B O 1
ATOM 1312 N N . SER B 1 64 ? 4.285 -0.289 -2.58 1 95.81 64 SER B N 1
ATOM 1313 C CA . SER B 1 64 ? 5.008 -1.553 -2.486 1 95.81 64 SER B CA 1
ATOM 1314 C C . SER B 1 64 ? 6.504 -1.32 -2.301 1 95.81 64 SER B C 1
ATOM 1316 O O . SER B 1 64 ? 7.246 -2.248 -1.973 1 95.81 64 SER B O 1
ATOM 1318 N N . ASP B 1 65 ? 7.02 -0.083 -2.412 1 95.19 65 ASP B N 1
ATOM 1319 C CA . ASP B 1 65 ? 8.438 0.251 -2.305 1 95.19 65 ASP B CA 1
ATOM 1320 C C . ASP B 1 65 ? 8.984 -0.112 -0.927 1 95.19 65 ASP B C 1
ATOM 1322 O O . ASP B 1 65 ? 8.344 0.161 0.092 1 95.19 65 ASP B O 1
ATOM 1326 N N . LEU B 1 66 ? 10.164 -0.747 -0.955 1 95.56 66 LEU B N 1
ATOM 1327 C CA . LEU B 1 66 ? 10.891 -1.089 0.266 1 95.56 66 LEU B CA 1
ATOM 1328 C C . LEU B 1 66 ? 12.258 -0.422 0.293 1 95.56 66 LEU B C 1
ATOM 1330 O O . LEU B 1 66 ? 12.938 -0.348 -0.733 1 95.56 66 LEU B O 1
ATOM 1334 N N . PHE B 1 67 ? 12.656 -0.013 1.528 1 97.38 67 PHE B N 1
ATOM 1335 C CA . PHE B 1 67 ? 13.93 0.676 1.706 1 97.38 67 PHE B CA 1
ATOM 1336 C C . PHE B 1 67 ? 14.727 0.061 2.854 1 97.38 67 PHE B C 1
ATOM 1338 O O . PHE B 1 67 ? 14.141 -0.486 3.793 1 97.38 67 PHE B O 1
ATOM 1345 N N . ALA B 1 68 ? 15.953 0.194 2.797 1 96.75 68 ALA B N 1
ATOM 1346 C CA . ALA B 1 68 ? 16.828 -0.38 3.816 1 96.75 68 ALA B CA 1
ATOM 1347 C C . ALA B 1 68 ? 16.734 0.401 5.125 1 96.75 68 ALA B C 1
ATOM 1349 O O . ALA B 1 68 ? 16.938 -0.156 6.203 1 96.75 68 ALA B O 1
ATOM 1350 N N . ASN B 1 69 ? 16.422 1.717 4.992 1 96.81 69 ASN B N 1
ATOM 1351 C CA . ASN B 1 69 ? 16.344 2.539 6.195 1 96.81 69 ASN B CA 1
ATOM 1352 C C . ASN B 1 69 ? 15.086 3.408 6.199 1 96.81 69 ASN B C 1
ATOM 1354 O O . ASN B 1 69 ? 14.586 3.787 5.141 1 96.81 69 ASN B O 1
ATOM 1358 N N . PRO B 1 70 ? 14.633 3.693 7.367 1 96.38 70 PRO B N 1
ATOM 1359 C CA . PRO B 1 70 ? 13.367 4.418 7.477 1 96.38 70 PRO B CA 1
ATOM 1360 C C . PRO B 1 70 ? 13.453 5.844 6.938 1 96.38 70 PRO B C 1
ATOM 1362 O O . PRO B 1 70 ? 12.461 6.383 6.441 1 96.38 70 PRO B O 1
ATOM 1365 N N . ASN B 1 71 ? 14.633 6.449 6.957 1 97.19 71 ASN B N 1
ATOM 1366 C CA . ASN B 1 71 ? 14.773 7.816 6.469 1 97.19 71 ASN B CA 1
ATOM 1367 C C . ASN B 1 71 ? 14.562 7.895 4.957 1 97.19 71 ASN B C 1
ATOM 1369 O O . ASN B 1 71 ? 13.906 8.812 4.465 1 97.19 71 ASN B O 1
ATOM 1373 N N . ASP B 1 72 ? 15.125 6.926 4.266 1 98 72 ASP B N 1
ATOM 1374 C CA . ASP B 1 72 ? 14.906 6.879 2.824 1 98 72 ASP B CA 1
ATOM 1375 C C . ASP B 1 72 ? 13.43 6.66 2.498 1 98 72 ASP B C 1
ATOM 1377 O O . ASP B 1 72 ? 12.883 7.312 1.606 1 98 72 ASP B O 1
ATOM 1381 N N . ALA B 1 73 ? 12.844 5.746 3.229 1 98.12 73 ALA B N 1
ATOM 1382 C CA . ALA B 1 73 ? 11.414 5.508 3.029 1 98.12 73 ALA B CA 1
ATOM 1383 C C . ALA B 1 73 ? 10.609 6.785 3.254 1 98.12 73 ALA B C 1
ATOM 1385 O O . ALA B 1 73 ? 9.695 7.09 2.486 1 98.12 73 ALA B O 1
ATOM 1386 N N . SER B 1 74 ? 11.016 7.539 4.258 1 97.81 74 SER B N 1
ATOM 1387 C CA . SER B 1 74 ? 10.328 8.781 4.586 1 97.81 74 SER B CA 1
ATOM 1388 C C . SER B 1 74 ? 10.516 9.82 3.486 1 97.81 74 SER B C 1
ATOM 1390 O O . SER B 1 74 ? 9.562 10.5 3.094 1 97.81 74 SER B O 1
ATOM 1392 N N . ASP B 1 75 ? 11.734 9.945 3.039 1 97.81 75 ASP B N 1
ATOM 1393 C CA . ASP B 1 75 ? 12.039 10.914 1.992 1 97.81 75 ASP B CA 1
ATOM 1394 C C . ASP B 1 75 ? 11.25 10.617 0.718 1 97.81 75 ASP B C 1
ATOM 1396 O O . ASP B 1 75 ? 10.656 11.516 0.118 1 97.81 75 ASP B O 1
ATOM 1400 N N . PHE B 1 76 ? 11.258 9.406 0.332 1 98.25 76 PHE B N 1
ATOM 1401 C CA . PHE B 1 76 ? 10.547 9.031 -0.888 1 98.25 76 PHE B CA 1
ATOM 1402 C C . PHE B 1 76 ? 9.039 9.133 -0.697 1 98.25 76 PHE B C 1
ATOM 1404 O O . PHE B 1 76 ? 8.312 9.469 -1.634 1 98.25 76 PHE B O 1
ATOM 1411 N N . MET B 1 77 ? 8.609 8.82 0.52 1 98.31 77 MET B N 1
ATOM 1412 C CA . MET B 1 77 ? 7.199 9.016 0.829 1 98.31 77 MET B CA 1
ATOM 1413 C C . MET B 1 77 ? 6.777 10.461 0.558 1 98.31 77 MET B C 1
ATOM 1415 O O . MET B 1 77 ? 5.719 10.703 -0.028 1 98.31 77 MET B O 1
ATOM 1419 N N . LEU B 1 78 ? 7.582 11.375 0.989 1 98.5 78 LEU B N 1
ATOM 1420 C CA . LEU B 1 78 ? 7.273 12.781 0.775 1 98.5 78 LEU B CA 1
ATOM 1421 C C . LEU B 1 78 ? 7.152 13.094 -0.713 1 98.5 78 LEU B C 1
ATOM 1423 O O . LEU B 1 78 ? 6.176 13.711 -1.145 1 98.5 78 LEU B O 1
ATOM 1427 N N . ARG B 1 79 ? 8.062 12.602 -1.469 1 98.5 79 ARG B N 1
ATOM 1428 C CA . ARG B 1 79 ? 8.078 12.875 -2.902 1 98.5 79 ARG B CA 1
ATOM 1429 C C . ARG B 1 79 ? 6.871 12.25 -3.592 1 98.5 79 ARG B C 1
ATOM 1431 O O . ARG B 1 79 ? 6.176 12.914 -4.363 1 98.5 79 ARG B O 1
ATOM 1438 N N . LYS B 1 80 ? 6.586 11.023 -3.256 1 98.69 80 LYS B N 1
ATOM 1439 C CA . LYS B 1 80 ? 5.465 10.344 -3.896 1 98.69 80 LYS B CA 1
ATO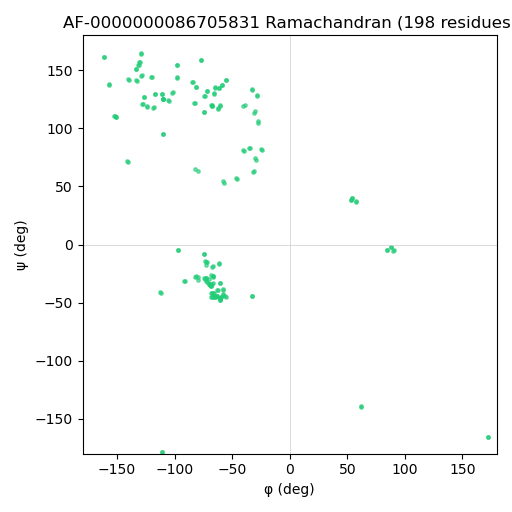M 1440 C C . LYS B 1 80 ? 4.133 10.961 -3.473 1 98.69 80 LYS B C 1
ATOM 1442 O O . LYS B 1 80 ? 3.209 11.078 -4.281 1 98.69 80 LYS B O 1
ATOM 1447 N N . ALA B 1 81 ? 4.055 11.367 -2.264 1 98.75 81 ALA B N 1
ATOM 1448 C CA . ALA B 1 81 ? 2.832 12 -1.77 1 98.75 81 ALA B CA 1
ATOM 1449 C C . ALA B 1 81 ? 2.578 13.328 -2.471 1 98.75 81 ALA B C 1
ATOM 1451 O O . ALA B 1 81 ? 1.438 13.648 -2.816 1 98.75 81 ALA B O 1
ATOM 1452 N N . GLN B 1 82 ? 3.652 14.062 -2.637 1 98.88 82 GLN B N 1
ATOM 1453 C CA . GLN B 1 82 ? 3.504 15.336 -3.332 1 98.88 82 GLN B CA 1
ATOM 1454 C C . GLN B 1 82 ? 2.98 15.125 -4.75 1 98.88 82 GLN B C 1
ATOM 1456 O O . GLN B 1 82 ? 2.053 15.82 -5.18 1 98.88 82 GLN B O 1
ATOM 1461 N N . THR B 1 83 ? 3.578 14.195 -5.457 1 98.75 83 THR B N 1
ATOM 1462 C CA . THR B 1 83 ? 3.123 13.875 -6.805 1 98.75 83 THR B CA 1
ATOM 1463 C C . THR B 1 83 ? 1.659 13.445 -6.789 1 98.75 83 THR B C 1
ATOM 1465 O O . THR B 1 83 ? 0.875 13.859 -7.645 1 98.75 83 THR B O 1
ATOM 1468 N N . PHE B 1 84 ? 1.272 12.664 -5.883 1 98.56 84 PHE B N 1
ATOM 1469 C CA . PHE B 1 84 ? -0.095 12.18 -5.738 1 98.56 84 PHE B CA 1
ATOM 1470 C C . PHE B 1 84 ? -1.054 13.328 -5.469 1 98.56 84 PHE B C 1
ATOM 1472 O O . PHE B 1 84 ? -2.145 13.383 -6.039 1 98.56 84 PHE B O 1
ATOM 1479 N N . ILE B 1 85 ? -0.624 14.273 -4.664 1 98.69 85 ILE B N 1
ATOM 1480 C CA . ILE B 1 85 ? -1.422 15.453 -4.363 1 98.69 85 ILE B CA 1
ATOM 1481 C C . ILE B 1 85 ? -1.634 16.266 -5.637 1 98.69 85 ILE B C 1
ATOM 1483 O O . ILE B 1 85 ? -2.748 16.719 -5.914 1 98.69 85 ILE B O 1
ATOM 1487 N N . ASP B 1 86 ? -0.568 16.438 -6.398 1 98.75 86 ASP B N 1
ATOM 1488 C CA . ASP B 1 86 ? -0.652 17.219 -7.629 1 98.75 86 ASP B CA 1
ATOM 1489 C C . ASP B 1 86 ? -1.654 16.609 -8.602 1 98.75 86 ASP B C 1
ATOM 1491 O O . ASP B 1 86 ? -2.367 17.328 -9.305 1 98.75 86 ASP B O 1
ATOM 1495 N N . GLN B 1 87 ? -1.795 15.297 -8.625 1 98.19 87 GLN B N 1
ATOM 1496 C CA . GLN B 1 87 ? -2.594 14.578 -9.609 1 98.19 87 GLN B CA 1
ATOM 1497 C C . GLN B 1 87 ? -4.023 14.383 -9.125 1 98.19 87 GLN B C 1
ATOM 1499 O O . GLN B 1 87 ? -4.961 14.367 -9.922 1 98.19 87 GLN B O 1
ATOM 1504 N N . THR B 1 88 ? -4.199 14.258 -7.902 1 97.69 88 THR B N 1
ATOM 1505 C CA . THR B 1 88 ? -5.484 13.805 -7.379 1 97.69 88 THR B CA 1
ATOM 1506 C C . THR B 1 88 ? -6.184 14.922 -6.617 1 97.69 88 THR B C 1
ATOM 1508 O O . THR B 1 88 ? -7.402 15.078 -6.707 1 97.69 88 THR B O 1
ATOM 1511 N N . GLY B 1 89 ? -5.391 15.688 -5.793 1 97.75 89 GLY B N 1
ATOM 1512 C CA . GLY B 1 89 ? -5.949 16.734 -4.957 1 97.75 89 GLY B CA 1
ATOM 1513 C C . GLY B 1 89 ? -6.938 16.219 -3.932 1 97.75 89 GLY B C 1
ATOM 1514 O O . GLY B 1 89 ? -6.727 15.156 -3.338 1 97.75 89 GLY B O 1
ATOM 1515 N N . ASP B 1 90 ? -8.023 16.969 -3.752 1 97.56 90 ASP B N 1
ATOM 1516 C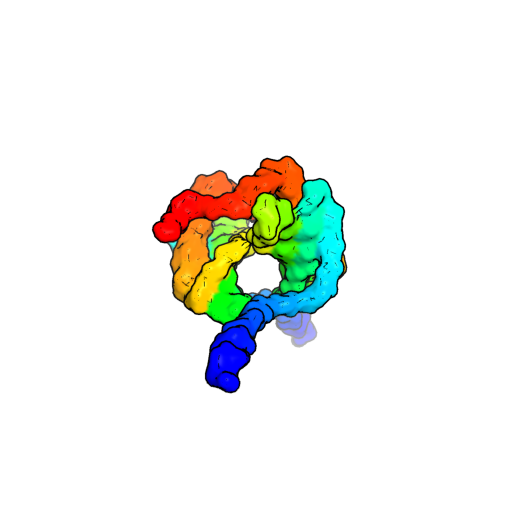 CA . ASP B 1 90 ? -8.984 16.672 -2.693 1 97.56 90 ASP B CA 1
ATOM 1517 C C . ASP B 1 90 ? -9.812 15.438 -3.029 1 97.56 90 ASP B C 1
ATOM 1519 O O . ASP B 1 90 ? -10.492 14.883 -2.16 1 97.56 90 ASP B O 1
ATOM 1523 N N . LYS B 1 91 ? -9.82 14.977 -4.238 1 96.69 91 LYS B N 1
ATOM 1524 C CA . LYS B 1 91 ? -10.578 13.797 -4.637 1 96.69 91 LYS B CA 1
ATOM 1525 C C . LYS B 1 91 ? -10.109 12.555 -3.881 1 96.69 91 LYS B C 1
ATOM 1527 O O . LYS B 1 91 ? -10.828 11.562 -3.791 1 96.69 91 LYS B O 1
ATOM 1532 N N . MET B 1 92 ? -8.906 12.617 -3.242 1 97 92 MET B N 1
ATOM 1533 C CA . MET B 1 92 ? -8.352 11.484 -2.502 1 97 92 MET B CA 1
ATOM 1534 C C . MET B 1 92 ? -9.188 11.18 -1.264 1 97 92 MET B C 1
ATOM 1536 O O . MET B 1 92 ? -9.141 10.07 -0.734 1 97 92 MET B O 1
ATOM 1540 N N . PHE B 1 93 ? -9.977 12.172 -0.862 1 96.75 93 PHE B N 1
ATOM 1541 C CA . PHE B 1 93 ? -10.727 12.008 0.38 1 96.75 93 PHE B CA 1
ATOM 1542 C C . PHE B 1 93 ? -12.148 11.539 0.1 1 96.75 93 PHE B C 1
ATOM 1544 O O . PHE B 1 93 ? -12.922 11.297 1.029 1 96.75 93 PHE B O 1
ATOM 1551 N N . GLU B 1 94 ? -12.57 11.438 -1.197 1 90.69 94 GLU B N 1
ATOM 1552 C CA . GLU B 1 94 ? -13.922 11.023 -1.557 1 90.69 94 GLU B CA 1
ATOM 1553 C C . GLU B 1 94 ? -14.133 9.531 -1.285 1 90.69 94 GLU B C 1
ATOM 1555 O O . GLU B 1 94 ? -13.242 8.719 -1.528 1 90.69 94 GLU B O 1
ATOM 1560 N N . PRO B 1 95 ? -15.32 9.258 -0.579 1 79 95 PRO B N 1
ATOM 1561 C CA . PRO B 1 95 ? -15.594 7.836 -0.377 1 79 95 PRO B CA 1
ATOM 1562 C C . PRO B 1 95 ? -15.703 7.066 -1.69 1 79 95 PRO B C 1
ATOM 1564 O O . PRO B 1 95 ? -16.141 7.621 -2.703 1 79 95 PRO B O 1
ATOM 1567 N N . ARG B 1 96 ? -15.164 5.965 -1.792 1 62.41 96 ARG B N 1
ATOM 1568 C CA . ARG B 1 96 ? -15.352 5.148 -2.986 1 62.41 96 ARG B CA 1
ATOM 1569 C C . ARG B 1 96 ? -16.828 4.773 -3.164 1 62.41 96 ARG B C 1
ATOM 1571 O O . ARG B 1 96 ? -17.5 4.426 -2.195 1 62.41 96 ARG B O 1
ATOM 1578 N N . PRO B 1 97 ? -17.5 5.27 -4.371 1 54.69 97 PRO B N 1
ATOM 1579 C CA . PRO B 1 97 ? -18.938 5.098 -4.582 1 54.69 97 PRO B CA 1
ATOM 1580 C C . PRO B 1 97 ? -19.469 3.799 -3.977 1 54.69 97 PRO B C 1
ATOM 1582 O O . PRO B 1 97 ? -20.641 3.721 -3.613 1 54.69 97 PRO B O 1
ATOM 1585 N N . GLY B 1 98 ? -18.906 2.662 -4.07 1 44.19 98 GLY B N 1
ATOM 1586 C CA . GLY B 1 98 ? -19.609 1.433 -3.744 1 44.19 98 GLY B CA 1
ATOM 1587 C C . GLY B 1 98 ? -19.875 1.27 -2.258 1 44.19 98 GLY B C 1
ATOM 1588 O O . GLY B 1 98 ? -20.484 0.286 -1.834 1 44.19 98 GLY B O 1
ATOM 1589 N N . ARG B 1 99 ? -19.141 1.734 -1.415 1 44.19 99 ARG B N 1
ATOM 1590 C CA . ARG B 1 99 ? -19.531 1.406 -0.045 1 44.19 99 ARG B CA 1
ATOM 1591 C C . ARG B 1 99 ? -20.625 2.344 0.46 1 44.19 99 ARG B C 1
ATOM 1593 O O . ARG B 1 99 ? -20.406 3.555 0.557 1 44.19 99 ARG B O 1
ATOM 1600 N N . GLY B 1 100 ? -21.75 2.326 -0.09 1 33.34 100 GLY B N 1
ATOM 1601 C CA . GLY B 1 100 ? -22.906 3.047 0.428 1 33.34 100 GLY B CA 1
ATOM 1602 C C . GLY B 1 100 ? -23.016 2.986 1.939 1 33.34 100 GLY B C 1
ATOM 1603 O O . GLY B 1 100 ? -22.875 1.916 2.535 1 33.34 100 GLY B O 1
ATOM 1604 N N . ALA B 1 101 ? -22.969 4.16 2.648 1 31.11 101 ALA B N 1
ATOM 1605 C CA . ALA B 1 101 ? -23.453 4.27 4.02 1 31.11 101 ALA B CA 1
ATOM 1606 C C . ALA B 1 101 ? -24.828 3.627 4.16 1 31.11 101 ALA B C 1
ATOM 1608 O O . ALA B 1 101 ? -25.594 3.551 3.188 1 31.11 101 ALA B O 1
#

Foldseek 3Di:
DVVVPPVPPVPPPPPPPDPPAQFDDDPQKTWGFDWDDDPQKTWQWTKIWHDDPNDIAIATDGDPDIGNDSVVSRVVSVVVVNVVCVPQPPVRRDDDVPPDD/DVVVPVVPPVPPPPPPPPPPAQFDDDPQKTWGWDWDDDPQWTWQWTKIWHDDPNDIAIATDTDPDIGNDSVVSRVVSVVVVNVVCVPQPPVRRDDDVPPDD

Nearest PDB structures (foldseek):
  1y8c-assembly1_A  TM=4.823E-01  e=9.761E-01  Clostridium acetobutylicum ATCC 824
  9bk6-assembly1_A  TM=4.161E-01  e=2.832E+00  synthetic construct
  6j81-assembly1_A  TM=4.990E-01  e=8.717E+00  Homo sapiens
  5zyj-assembly1_A  TM=4.996E-01  e=9.812E+00  Homo sapiens
  5zyk-assembly1_A  TM=4.829E-01  e=8.717E+00  Homo sapiens

Sequence (202 aa):
MLKKLFTALFGSTASPQAPQVTPTEYQGYLIYPEPMPEGGQFRLAGRITREIEGELKEHRFIRSDLFANPNDASDFMLRKAQTFIDQTGDKMFEPRPGRGAMLKKLFTALFGSTASPQAPQVTPTEYQGYLIYPEPMPEGGQFRLAGRITREIEGELKEHRFIRSDLFANPNDASDFMLRKAQTFIDQTGDKMFEPRPGRGA